Protein AF-A0A2A3VN64-F1 (afdb_monomer_lite)

Foldseek 3Di:
DDDDDDDDDDDDDDDDDDDDDDDDDDDDDDDDVVVVVVVPPPPPPDDDDPPDDDDDDDPPPDPPPPPPPPPPPPPPPLVPFPDDPLLSVLLVLCVVLVHLVSVNLVPDDPVNNCSNQFDPCCLVCPLVVCVVLVLNLQSVLLVVVLVVVCVVCVVVVNNVCNVVSSNVSSSVSGRCVSSQSSCCRVVVDNDND

pLDDT: mean 76.3, std 20.64, range [36.69, 96.38]

Structure (mmCIF, N/CA/C/O backbone):
data_AF-A0A2A3VN64-F1
#
_entry.id   AF-A0A2A3VN64-F1
#
loop_
_atom_site.group_PDB
_atom_site.id
_atom_site.type_symbol
_atom_site.label_atom_id
_atom_site.label_alt_id
_atom_site.label_comp_id
_atom_site.label_asym_id
_atom_site.label_entity_id
_atom_site.label_seq_id
_atom_site.pdbx_PDB_ins_code
_atom_site.Cartn_x
_atom_site.Cartn_y
_atom_site.Cartn_z
_atom_site.occupancy
_atom_site.B_iso_or_equiv
_atom_site.auth_seq_id
_atom_site.auth_comp_id
_atom_site.auth_asym_id
_atom_site.auth_atom_id
_atom_site.pdbx_PDB_model_num
ATOM 1 N N . MET A 1 1 ? -61.743 9.937 -8.595 1.00 45.19 1 MET A N 1
ATOM 2 C CA . MET A 1 1 ? -60.290 9.670 -8.521 1.00 45.19 1 MET A CA 1
ATOM 3 C C . MET A 1 1 ? -60.060 8.351 -7.792 1.00 45.19 1 MET A C 1
ATOM 5 O O . MET A 1 1 ? -60.116 8.334 -6.571 1.00 45.19 1 MET A O 1
ATOM 9 N N . ARG A 1 2 ? -59.904 7.246 -8.539 1.00 37.88 2 ARG A N 1
ATOM 10 C CA . ARG A 1 2 ? -59.484 5.906 -8.081 1.00 37.88 2 ARG A CA 1
ATOM 11 C C . ARG A 1 2 ? -59.111 5.037 -9.302 1.00 37.88 2 ARG A C 1
ATOM 13 O O . ARG A 1 2 ? -59.881 5.018 -10.251 1.00 37.88 2 ARG A O 1
ATOM 20 N N . ALA A 1 3 ? -57.994 4.313 -9.160 1.00 39.69 3 ALA A N 1
ATOM 21 C CA . ALA A 1 3 ? -57.635 2.982 -9.690 1.00 39.69 3 ALA A CA 1
ATOM 22 C C . ALA A 1 3 ? -57.423 2.699 -11.203 1.00 39.69 3 ALA A C 1
ATOM 24 O O . ALA A 1 3 ? -58.228 3.077 -12.042 1.00 39.69 3 ALA A O 1
ATOM 25 N N . GLY A 1 4 ? -56.390 1.871 -11.466 1.00 36.69 4 GLY A N 1
ATOM 26 C CA . GLY A 1 4 ? -56.247 0.940 -12.609 1.00 36.69 4 GLY A CA 1
ATOM 27 C C . GLY A 1 4 ? -55.264 1.399 -13.697 1.00 36.69 4 GLY A C 1
ATOM 28 O O . GLY A 1 4 ? -55.616 2.266 -14.478 1.00 36.69 4 GLY A O 1
ATOM 29 N N . ALA A 1 5 ? -53.976 1.026 -13.694 1.00 43.44 5 ALA A N 1
ATOM 30 C CA . ALA A 1 5 ? -53.374 -0.277 -14.050 1.00 43.44 5 ALA A CA 1
ATOM 31 C C . ALA A 1 5 ? -53.463 -0.627 -15.552 1.00 43.44 5 ALA A C 1
ATOM 33 O O . ALA A 1 5 ? -54.565 -0.654 -16.083 1.00 43.44 5 ALA A O 1
ATOM 34 N N . ILE A 1 6 ? -52.301 -0.910 -16.174 1.00 49.75 6 ILE A N 1
ATOM 35 C CA . ILE A 1 6 ? -51.975 -1.938 -17.203 1.00 49.75 6 ILE A CA 1
ATOM 36 C C . ILE A 1 6 ? -50.591 -1.552 -17.801 1.00 49.75 6 ILE A C 1
ATOM 38 O O . ILE A 1 6 ? -50.446 -0.469 -18.353 1.00 49.75 6 ILE A O 1
ATOM 42 N N . GLU A 1 7 ? -49.488 -2.232 -17.434 1.00 44.31 7 GLU A N 1
ATOM 43 C CA . GLU A 1 7 ? -48.908 -3.432 -18.102 1.00 44.31 7 GLU A CA 1
ATOM 44 C C . GLU A 1 7 ? -48.243 -3.066 -19.458 1.00 44.31 7 GLU A C 1
ATOM 46 O O . GLU A 1 7 ? -48.863 -2.393 -20.262 1.00 44.31 7 GLU A O 1
ATOM 51 N N . ARG A 1 8 ? -47.001 -3.391 -19.855 1.00 45.25 8 ARG A N 1
ATOM 52 C CA . ARG A 1 8 ? -46.063 -4.521 -19.684 1.00 45.25 8 ARG A CA 1
ATOM 53 C C . ARG A 1 8 ? -44.700 -4.081 -20.250 1.00 45.25 8 ARG A C 1
ATOM 55 O O . ARG A 1 8 ? -44.729 -3.549 -21.347 1.00 45.25 8 ARG A O 1
ATOM 62 N N . ILE A 1 9 ? -43.561 -4.418 -19.625 1.00 49.38 9 ILE A N 1
ATOM 63 C CA . ILE A 1 9 ? -42.379 -5.024 -20.294 1.00 49.38 9 ILE A CA 1
ATOM 64 C C . ILE A 1 9 ? -41.632 -5.854 -19.233 1.00 49.38 9 ILE A C 1
ATOM 66 O O . ILE A 1 9 ? -40.983 -5.317 -18.340 1.00 49.38 9 ILE A O 1
ATOM 70 N N . VAL A 1 10 ? -41.757 -7.178 -19.337 1.00 47.19 10 VAL A N 1
ATOM 71 C CA . VAL A 1 10 ? -41.017 -8.207 -18.590 1.00 47.19 10 VAL A CA 1
ATOM 72 C C . VAL A 1 10 ? -40.343 -9.120 -19.615 1.00 47.19 10 VAL A C 1
ATOM 74 O O . VAL A 1 10 ? -40.985 -9.516 -20.584 1.00 47.19 10 VAL A O 1
ATOM 77 N N . GLY A 1 11 ? -39.089 -9.499 -19.350 1.00 39.22 11 GLY A N 1
ATOM 78 C CA . GLY A 1 11 ? -38.394 -10.651 -19.946 1.00 39.22 11 GLY A CA 1
ATOM 79 C C . GLY A 1 11 ? -36.895 -10.373 -20.123 1.00 39.22 11 GLY A C 1
ATOM 80 O O . GLY A 1 11 ? -36.543 -9.450 -20.838 1.00 39.22 11 GLY A O 1
ATOM 81 N N . ALA A 1 12 ? -35.939 -11.088 -19.526 1.00 43.25 12 ALA A N 1
ATOM 82 C CA . ALA A 1 12 ? -35.963 -12.284 -18.687 1.00 43.25 12 ALA A CA 1
ATOM 83 C C . ALA A 1 12 ? -34.617 -12.401 -17.915 1.00 43.25 12 ALA A C 1
ATOM 85 O O . ALA A 1 12 ? -33.604 -11.896 -18.403 1.00 43.25 12 ALA A O 1
ATOM 86 N N . PRO A 1 13 ? -34.560 -13.072 -16.747 1.00 49.78 13 PRO A N 1
ATOM 87 C CA . PRO A 1 13 ? -33.313 -13.348 -16.031 1.00 49.78 13 PRO A CA 1
ATOM 88 C C . PRO A 1 13 ? -32.649 -14.660 -16.494 1.00 49.78 13 PRO A C 1
ATOM 90 O O . PRO A 1 13 ? -33.294 -15.704 -16.591 1.00 49.78 13 PRO A O 1
ATOM 93 N N . VAL A 1 14 ? -31.336 -14.610 -16.741 1.00 58.31 14 VAL A N 1
ATOM 94 C CA . VAL A 1 14 ? -30.483 -15.780 -17.014 1.00 58.31 14 VAL A CA 1
ATOM 95 C C . VAL A 1 14 ? -30.315 -16.594 -15.727 1.00 58.31 14 VAL A C 1
ATOM 97 O O . VAL A 1 14 ? -29.642 -16.172 -14.788 1.00 58.31 14 VAL A O 1
ATOM 100 N N . LEU A 1 15 ? -30.946 -17.768 -15.689 1.00 50.38 15 LEU A N 1
ATOM 101 C CA . LEU A 1 15 ? -30.796 -18.772 -14.638 1.00 50.38 15 LEU A CA 1
ATOM 102 C C . LEU A 1 15 ? -29.628 -19.705 -14.984 1.00 50.38 15 LEU A C 1
ATOM 104 O O . LEU A 1 15 ? -29.685 -20.435 -15.973 1.00 50.38 15 LEU A O 1
ATOM 108 N N . TRP A 1 16 ? -28.582 -19.711 -14.157 1.00 43.88 16 TRP A N 1
ATOM 109 C CA . TRP A 1 16 ? -27.574 -20.770 -14.166 1.00 43.88 16 TRP A CA 1
ATOM 110 C C . TRP A 1 16 ? -28.150 -22.001 -13.449 1.00 43.88 16 TRP A C 1
ATOM 112 O O . TRP A 1 16 ? -28.737 -21.894 -12.374 1.00 43.88 16 TRP A O 1
ATOM 122 N N . ARG A 1 17 ? -28.020 -23.177 -14.065 1.00 44.72 17 ARG A N 1
ATOM 123 C CA . ARG A 1 17 ? -28.487 -24.464 -13.535 1.00 44.72 17 ARG A CA 1
ATOM 124 C C . ARG A 1 17 ? -27.268 -25.283 -13.107 1.00 44.72 17 ARG A C 1
ATOM 126 O O . ARG A 1 17 ? -26.389 -25.528 -13.926 1.00 44.72 17 ARG A O 1
ATOM 133 N N . SER A 1 18 ? -27.223 -25.700 -11.842 1.00 49.56 18 SER A N 1
ATOM 134 C CA . SER A 1 18 ? -26.330 -26.747 -11.330 1.00 49.56 18 SER A CA 1
ATOM 135 C C . SER A 1 18 ? -27.063 -28.094 -11.271 1.00 49.56 18 SER A C 1
ATOM 137 O O . SER A 1 18 ? -28.265 -28.118 -11.013 1.00 49.56 18 SER A O 1
ATOM 139 N N . THR A 1 19 ? -26.338 -29.183 -11.572 1.00 50.75 19 THR A N 1
ATOM 140 C CA . THR A 1 19 ? -26.571 -30.643 -11.340 1.00 50.75 19 THR A CA 1
ATOM 141 C C . THR A 1 19 ? -25.798 -31.388 -12.446 1.00 50.75 19 THR A C 1
ATOM 143 O O . THR A 1 19 ? -25.993 -31.053 -13.606 1.00 50.75 19 THR A O 1
ATOM 146 N N . GLY A 1 20 ? -24.892 -32.360 -12.289 1.00 39.66 20 GLY A N 1
ATOM 147 C CA . GLY A 1 20 ? -24.180 -33.124 -11.239 1.00 39.66 20 GLY A CA 1
ATOM 148 C C . GLY A 1 20 ? -23.235 -34.109 -12.003 1.00 39.66 20 GLY A C 1
ATOM 149 O O . GLY A 1 20 ? -23.052 -33.896 -13.203 1.00 39.66 20 GLY A O 1
ATOM 150 N N . PRO A 1 21 ? -22.730 -35.238 -11.457 1.00 47.78 21 PRO A N 1
ATOM 151 C CA . PRO A 1 21 ? -22.189 -35.537 -10.131 1.00 47.78 21 PRO A CA 1
ATOM 152 C C . PRO A 1 21 ? -20.678 -35.919 -10.176 1.00 47.78 21 PRO A C 1
ATOM 154 O O . PRO A 1 21 ? -20.038 -35.940 -11.226 1.00 47.78 21 PRO A O 1
ATOM 157 N N . ALA A 1 22 ? -20.121 -36.193 -8.994 1.00 45.34 22 ALA A N 1
ATOM 158 C CA . ALA A 1 22 ? -18.746 -36.610 -8.728 1.00 45.34 22 ALA A CA 1
ATOM 159 C C . ALA A 1 22 ? -18.386 -38.021 -9.246 1.00 45.34 22 ALA A C 1
ATOM 161 O O . ALA A 1 22 ? -19.264 -38.862 -9.403 1.00 45.34 22 ALA A O 1
ATOM 162 N N . ASP A 1 23 ? -17.073 -38.230 -9.429 1.00 39.75 23 ASP A N 1
ATOM 163 C CA . ASP A 1 23 ? -16.285 -39.466 -9.230 1.00 39.75 23 ASP A CA 1
ATOM 164 C C . ASP A 1 23 ? -15.410 -39.871 -10.427 1.00 39.75 23 ASP A C 1
ATOM 166 O O . ASP A 1 23 ? -15.854 -40.467 -11.403 1.00 39.75 23 ASP A O 1
ATOM 170 N N . SER A 1 24 ? -14.102 -39.613 -10.319 1.00 49.97 24 SER A N 1
ATOM 171 C CA . SER A 1 24 ? -13.086 -40.681 -10.261 1.00 49.97 24 SER A CA 1
ATOM 172 C C . SER A 1 24 ? -11.667 -40.111 -10.361 1.00 49.97 24 SER A C 1
ATOM 174 O O . SER A 1 24 ? -11.201 -39.603 -11.378 1.00 49.97 24 SER A O 1
ATOM 176 N N . LEU A 1 25 ? -10.949 -40.244 -9.252 1.00 52.91 25 LEU A N 1
ATOM 177 C CA . LEU A 1 25 ? -9.504 -40.106 -9.152 1.00 52.91 25 LEU A CA 1
ATOM 178 C C . LEU A 1 25 ? -8.804 -41.236 -9.933 1.00 52.91 25 LEU A C 1
ATOM 180 O O . LEU A 1 25 ? -9.039 -42.408 -9.636 1.00 52.91 25 LEU A O 1
ATOM 184 N N . ARG A 1 26 ? -7.874 -40.905 -10.844 1.00 43.94 26 ARG A N 1
ATOM 185 C CA . ARG A 1 26 ? -6.674 -41.726 -11.122 1.00 43.94 26 ARG A CA 1
ATOM 186 C C . ARG A 1 26 ? -5.597 -40.957 -11.914 1.00 43.94 26 ARG A C 1
ATOM 188 O O . ARG A 1 26 ? -5.668 -40.815 -13.123 1.00 43.94 26 ARG A O 1
ATOM 195 N N . SER A 1 27 ? -4.642 -40.444 -11.138 1.00 47.28 27 SER A N 1
ATOM 196 C CA . SER A 1 27 ? -3.179 -40.307 -11.308 1.00 47.28 27 SER A CA 1
ATOM 197 C C . SER A 1 27 ? -2.462 -40.032 -12.662 1.00 47.28 27 SER A C 1
ATOM 199 O O . SER A 1 27 ? -2.907 -40.440 -13.728 1.00 47.28 27 SER A O 1
ATOM 201 N N . PRO A 1 28 ? -1.254 -39.414 -12.596 1.00 53.44 28 PRO A N 1
ATOM 202 C CA . PRO A 1 28 ? -0.540 -38.745 -13.690 1.00 53.44 28 PRO A CA 1
ATOM 203 C C . PRO A 1 28 ? 0.695 -39.520 -14.223 1.00 53.44 28 PRO A C 1
ATOM 205 O O . PRO A 1 28 ? 1.195 -40.423 -13.566 1.00 53.44 28 PRO A O 1
ATOM 208 N N . ARG A 1 29 ? 1.252 -39.076 -15.369 1.00 54.25 29 ARG A N 1
ATOM 209 C CA . ARG A 1 29 ? 2.535 -39.507 -15.997 1.00 54.25 29 ARG A CA 1
ATOM 210 C C . ARG A 1 29 ? 2.650 -41.000 -16.387 1.00 54.25 29 ARG A C 1
ATOM 212 O O . ARG A 1 29 ? 3.175 -41.773 -15.601 1.00 54.25 29 ARG A O 1
ATOM 219 N N . ALA A 1 30 ? 2.327 -41.398 -17.629 1.00 51.28 30 ALA A N 1
ATOM 220 C CA . ALA A 1 30 ? 2.874 -42.665 -18.184 1.00 51.28 30 ALA A CA 1
ATOM 221 C C . ALA A 1 30 ? 2.742 -42.917 -19.706 1.00 51.28 30 ALA A C 1
ATOM 223 O O . ALA A 1 30 ? 3.398 -43.825 -20.217 1.00 51.28 30 ALA A O 1
ATOM 224 N N . ALA A 1 31 ? 1.938 -42.171 -20.462 1.00 50.06 31 ALA A N 1
ATOM 225 C CA . ALA A 1 31 ? 1.732 -42.422 -21.895 1.00 50.06 31 ALA A CA 1
ATOM 226 C C . ALA A 1 31 ? 1.471 -41.063 -22.558 1.00 50.06 31 ALA A C 1
ATOM 228 O O . ALA A 1 31 ? 0.560 -40.363 -22.147 1.00 50.06 31 ALA A O 1
ATOM 229 N N . TRP A 1 32 ? 2.291 -40.502 -23.444 1.00 46.81 32 TRP A N 1
ATOM 230 C CA . TRP A 1 32 ? 2.596 -41.017 -24.777 1.00 46.81 32 TRP A CA 1
ATOM 231 C C . TRP A 1 32 ? 3.848 -40.344 -25.379 1.00 46.81 32 TRP A C 1
ATOM 233 O O . TRP A 1 32 ? 3.966 -40.176 -26.589 1.00 46.81 32 TRP A O 1
ATOM 243 N N . GLY A 1 33 ? 4.843 -40.014 -24.545 1.00 49.47 33 GLY A N 1
ATOM 244 C CA . GLY A 1 33 ? 6.194 -39.663 -25.019 1.00 49.47 33 GLY A CA 1
ATOM 245 C C . GLY A 1 33 ? 6.856 -40.761 -25.875 1.00 49.47 33 GLY A C 1
ATOM 246 O O . GLY A 1 33 ? 7.807 -40.482 -26.595 1.00 49.47 33 GLY A O 1
ATOM 247 N N . ARG A 1 34 ? 6.302 -41.983 -25.860 1.00 59.25 34 ARG A N 1
ATOM 248 C CA . ARG A 1 34 ? 6.681 -43.111 -26.722 1.00 59.25 34 ARG A CA 1
ATOM 249 C C . ARG A 1 34 ? 6.272 -42.976 -28.196 1.00 59.25 34 ARG A C 1
ATOM 251 O O . ARG A 1 34 ? 6.819 -43.699 -29.002 1.00 59.25 34 ARG A O 1
ATOM 258 N N . LEU A 1 35 ? 5.401 -42.038 -28.587 1.00 53.00 35 LEU A N 1
ATOM 259 C CA . LEU A 1 35 ? 5.006 -41.870 -30.002 1.00 53.00 35 LEU A CA 1
ATOM 260 C C . LEU A 1 35 ? 5.880 -40.887 -30.801 1.00 53.00 35 LEU A C 1
ATOM 262 O O . LEU A 1 35 ? 5.629 -40.661 -31.980 1.00 53.00 35 LEU A O 1
ATOM 266 N N . ARG A 1 36 ? 6.912 -40.288 -30.188 1.00 50.25 36 ARG A N 1
ATOM 267 C CA . ARG A 1 36 ? 7.840 -39.379 -30.891 1.00 50.25 36 ARG A CA 1
ATOM 268 C C . ARG A 1 36 ? 9.220 -39.998 -31.164 1.00 50.25 36 ARG A C 1
ATOM 270 O O . ARG A 1 36 ? 9.988 -39.412 -31.916 1.00 50.25 36 ARG A O 1
ATOM 277 N N . GLN A 1 37 ? 9.532 -41.163 -30.589 1.00 52.38 37 GLN A N 1
ATOM 278 C CA . GLN A 1 37 ? 10.822 -41.850 -30.785 1.00 52.38 37 GLN A CA 1
ATOM 279 C C . GLN A 1 37 ? 10.826 -42.824 -31.978 1.00 52.38 37 GLN A C 1
ATOM 281 O O . GLN A 1 37 ? 11.887 -43.102 -32.532 1.00 52.38 37 GLN A O 1
ATOM 286 N N . ASP A 1 38 ? 9.656 -43.248 -32.456 1.00 50.06 38 ASP A N 1
ATOM 287 C CA . ASP A 1 38 ? 9.550 -44.275 -33.504 1.00 50.06 38 ASP A CA 1
ATOM 288 C C . A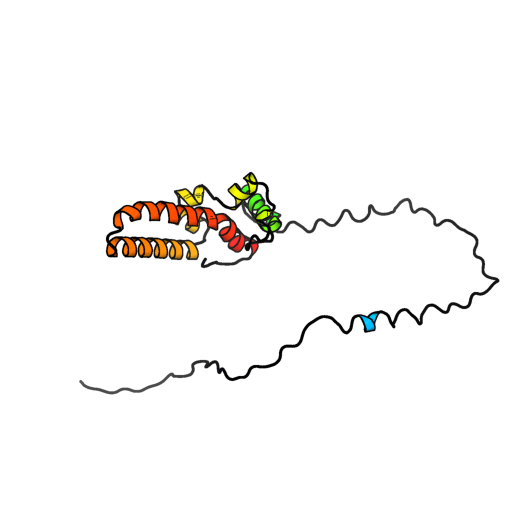SP A 1 38 ? 9.668 -43.715 -34.939 1.00 50.06 38 ASP A C 1
ATOM 290 O O . ASP A 1 38 ? 9.834 -44.466 -35.896 1.00 50.06 38 ASP A O 1
ATOM 294 N N . ALA A 1 39 ? 9.652 -42.388 -35.112 1.00 47.62 39 ALA A N 1
ATOM 295 C CA . ALA A 1 39 ? 9.789 -41.740 -36.424 1.00 47.62 39 ALA A CA 1
ATOM 296 C C . ALA A 1 39 ? 11.254 -41.497 -36.851 1.00 47.62 39 ALA A C 1
ATOM 298 O O . ALA A 1 39 ? 11.515 -41.129 -37.997 1.00 47.62 39 ALA A O 1
ATOM 299 N N . SER A 1 40 ? 12.217 -41.701 -35.949 1.00 49.41 40 SER A N 1
ATOM 300 C CA . SER A 1 40 ? 13.654 -41.503 -36.203 1.00 49.41 40 SER A CA 1
ATOM 301 C C . SER A 1 40 ? 14.380 -42.748 -36.733 1.00 49.41 40 SER A C 1
ATOM 303 O O . SER A 1 40 ? 15.521 -42.638 -37.172 1.00 49.41 40 SER A O 1
ATOM 305 N N . THR A 1 41 ? 13.732 -43.916 -36.748 1.00 53.97 41 THR A N 1
ATOM 306 C CA . THR A 1 41 ? 14.404 -45.209 -36.989 1.00 53.97 41 THR A CA 1
ATOM 307 C C . THR A 1 41 ? 14.363 -45.685 -38.452 1.00 53.97 41 THR A C 1
ATOM 309 O O . THR A 1 41 ? 14.997 -46.677 -38.786 1.00 53.97 41 THR A O 1
ATOM 312 N N . LEU A 1 42 ? 13.696 -44.972 -39.372 1.00 50.03 42 LEU A N 1
ATOM 313 C CA . LEU A 1 42 ? 13.540 -45.410 -40.778 1.00 50.03 42 LEU A CA 1
ATOM 314 C C . LEU A 1 42 ? 14.131 -44.459 -41.838 1.00 50.03 42 LEU A C 1
ATOM 316 O O . LEU A 1 42 ? 13.794 -44.555 -43.013 1.00 50.03 42 LEU A O 1
ATOM 320 N N . LYS A 1 43 ? 15.048 -43.558 -41.459 1.00 47.72 43 LYS A N 1
ATOM 321 C CA . LYS A 1 43 ? 15.779 -42.683 -42.407 1.00 47.72 43 LYS A CA 1
ATOM 322 C C . LYS A 1 43 ? 17.306 -42.857 -42.396 1.00 47.72 43 LYS A C 1
ATOM 324 O O . LYS A 1 43 ? 18.012 -42.037 -42.968 1.00 47.72 43 LYS A O 1
ATOM 329 N N . GLY A 1 44 ? 17.808 -43.918 -41.760 1.00 50.28 44 GLY A N 1
ATOM 330 C CA . GLY A 1 44 ? 19.243 -44.166 -41.551 1.00 50.28 44 GLY A CA 1
ATOM 331 C C . GLY A 1 44 ? 19.857 -45.323 -42.348 1.00 50.28 44 GLY A C 1
ATOM 332 O O . GLY A 1 44 ? 20.970 -45.723 -42.035 1.00 50.28 44 GLY A O 1
ATOM 333 N N . LEU A 1 45 ? 19.171 -45.882 -43.349 1.00 49.25 45 LEU A N 1
ATOM 334 C CA . LEU A 1 45 ? 19.751 -46.895 -44.241 1.00 49.25 45 LEU A CA 1
ATOM 335 C C . LEU A 1 45 ? 20.301 -46.219 -45.504 1.00 49.25 45 LEU A C 1
ATOM 337 O O . LEU A 1 45 ? 19.711 -46.307 -46.578 1.00 49.25 45 LEU A O 1
ATOM 341 N N . SER A 1 46 ? 21.422 -45.505 -45.367 1.00 47.56 46 SER A N 1
ATOM 342 C CA . SER A 1 46 ? 22.258 -45.163 -46.519 1.00 47.56 46 SER A CA 1
ATOM 343 C C . SER A 1 46 ? 23.161 -46.355 -46.819 1.00 47.56 46 SER A C 1
ATOM 345 O O . SER A 1 46 ? 24.026 -46.703 -46.014 1.00 47.56 46 SER A O 1
ATOM 347 N N . VAL A 1 47 ? 22.941 -46.983 -47.970 1.00 54.72 47 VAL A N 1
ATOM 348 C CA . VAL A 1 47 ? 23.874 -47.930 -48.584 1.00 54.72 47 VAL A CA 1
ATOM 349 C C . VAL A 1 47 ? 25.248 -47.256 -48.669 1.00 54.72 47 VAL A C 1
ATOM 351 O O . VAL A 1 47 ? 25.377 -46.170 -49.228 1.00 54.72 47 VAL A O 1
ATOM 354 N N . SER A 1 48 ? 26.260 -47.851 -48.043 1.00 52.97 48 SER A N 1
ATOM 355 C CA . SER A 1 48 ? 27.640 -47.377 -48.111 1.00 52.97 48 SER A CA 1
ATOM 356 C C . SER A 1 48 ? 28.269 -47.836 -49.429 1.00 52.97 48 SER A C 1
ATOM 358 O O . SER A 1 48 ? 28.647 -49.000 -49.549 1.00 52.97 48 SER A O 1
ATOM 360 N N . ASP A 1 49 ? 28.373 -46.936 -50.406 1.00 52.56 49 ASP A N 1
ATOM 361 C CA . ASP A 1 49 ? 29.119 -47.160 -51.650 1.00 52.56 49 ASP A CA 1
ATOM 362 C C . ASP A 1 49 ? 30.636 -47.061 -51.379 1.00 52.56 49 ASP A C 1
ATOM 364 O O . ASP A 1 49 ? 31.126 -45.979 -51.044 1.00 52.56 49 ASP A O 1
ATOM 368 N N . PRO A 1 50 ? 31.427 -48.142 -51.532 1.00 53.47 50 PRO A N 1
ATOM 369 C CA . PRO A 1 50 ? 32.843 -48.159 -51.145 1.00 53.47 50 PRO A CA 1
ATOM 370 C C . PRO A 1 50 ? 33.790 -47.411 -52.105 1.00 53.47 50 PRO A C 1
ATOM 372 O O . PRO A 1 50 ? 35.002 -47.472 -51.923 1.00 53.47 50 PRO A O 1
ATOM 375 N N . TYR A 1 51 ? 33.273 -46.696 -53.110 1.00 44.72 51 TYR A N 1
ATOM 376 C CA . TYR A 1 51 ? 34.086 -46.001 -54.121 1.00 44.72 51 TYR A CA 1
ATOM 377 C C . TYR A 1 51 ? 33.891 -44.481 -54.193 1.00 44.72 51 TYR A C 1
ATOM 379 O O . TYR A 1 51 ? 34.546 -43.831 -55.005 1.00 44.72 51 TYR A O 1
ATOM 387 N N . ASN A 1 52 ? 33.062 -43.882 -53.333 1.00 51.75 52 ASN A N 1
ATOM 388 C CA . ASN A 1 52 ? 32.934 -42.427 -53.269 1.00 51.75 52 ASN A CA 1
ATOM 389 C C . ASN A 1 52 ? 33.603 -41.891 -51.997 1.00 51.75 52 ASN A C 1
ATOM 391 O O . ASN A 1 52 ? 32.978 -41.780 -50.947 1.00 51.75 52 ASN A O 1
ATOM 395 N N . SER A 1 53 ? 34.895 -41.575 -52.095 1.00 51.44 53 SER A N 1
ATOM 396 C CA . SER A 1 53 ? 35.620 -40.787 -51.093 1.00 51.44 53 SER A CA 1
AT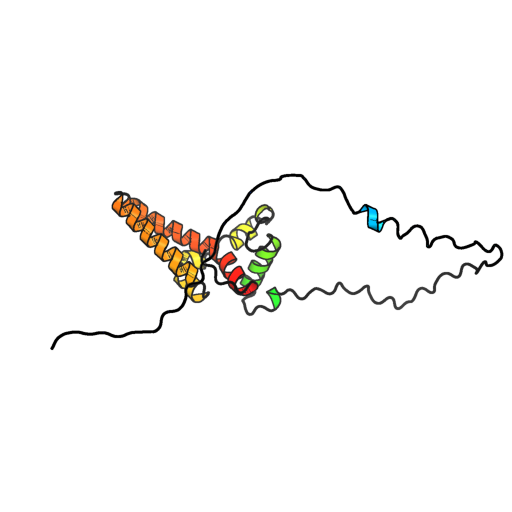OM 397 C C . SER A 1 53 ? 35.868 -39.381 -51.644 1.00 51.44 53 SER A C 1
ATOM 399 O O . SER A 1 53 ? 36.859 -39.175 -52.347 1.00 51.44 53 SER A O 1
ATOM 401 N N . PRO A 1 54 ? 35.017 -38.384 -51.341 1.00 48.06 54 PRO A N 1
ATOM 402 C CA . PRO A 1 54 ? 35.395 -36.991 -51.505 1.00 48.06 54 PRO A CA 1
ATOM 403 C C . PRO A 1 54 ? 36.407 -36.653 -50.407 1.00 48.06 54 PRO A C 1
ATOM 405 O O . PRO A 1 54 ? 36.104 -36.754 -49.218 1.00 48.06 54 PRO A O 1
ATOM 408 N N . GLY A 1 55 ? 37.628 -36.307 -50.817 1.00 47.88 55 GLY A N 1
ATOM 409 C CA . GLY A 1 55 ? 38.726 -35.957 -49.922 1.00 47.88 55 GLY A CA 1
ATOM 410 C C . GLY A 1 55 ? 38.354 -34.875 -48.906 1.00 47.88 55 GLY A C 1
ATOM 411 O O . GLY A 1 55 ? 37.478 -34.043 -49.135 1.00 47.88 55 GLY A O 1
ATOM 412 N N . THR A 1 56 ? 39.048 -34.899 -47.771 1.00 55.28 56 THR A N 1
ATOM 413 C CA . THR A 1 56 ? 38.909 -33.969 -46.649 1.00 55.28 56 THR A CA 1
ATOM 414 C C . THR A 1 56 ? 39.208 -32.528 -47.081 1.00 55.28 56 THR A C 1
ATOM 416 O O . THR A 1 56 ? 40.310 -32.021 -46.895 1.00 55.28 56 THR A O 1
ATOM 419 N N . ALA A 1 57 ? 38.225 -31.847 -47.663 1.00 56.00 57 ALA A N 1
ATOM 420 C CA . ALA A 1 57 ? 38.227 -30.400 -47.781 1.00 56.00 57 ALA A CA 1
ATOM 421 C C . ALA A 1 57 ? 37.687 -29.835 -46.463 1.00 56.00 57 ALA A C 1
ATOM 423 O O . ALA A 1 57 ? 36.504 -29.982 -46.151 1.00 56.00 57 ALA A O 1
ATOM 424 N N . ALA A 1 58 ? 38.559 -29.220 -45.662 1.00 58.69 58 ALA A N 1
ATOM 425 C CA . ALA A 1 58 ? 38.115 -28.395 -44.545 1.00 58.69 58 ALA A CA 1
ATOM 426 C C . ALA A 1 58 ? 37.139 -27.330 -45.087 1.00 58.69 58 ALA A C 1
ATOM 428 O O . ALA A 1 58 ? 37.435 -26.725 -46.123 1.00 58.69 58 ALA A O 1
ATOM 429 N N . PRO A 1 59 ? 35.977 -27.100 -44.448 1.00 62.56 59 PRO A N 1
ATOM 430 C CA . PRO A 1 59 ? 35.054 -26.077 -44.919 1.00 62.56 59 PRO A CA 1
ATOM 431 C C . PRO A 1 59 ? 35.768 -24.717 -44.913 1.00 62.56 59 PRO A C 1
ATOM 433 O O . PRO A 1 59 ? 36.522 -24.439 -43.974 1.00 62.56 59 PRO A O 1
ATOM 436 N N . PRO A 1 60 ? 35.551 -23.849 -45.919 1.00 61.59 60 PRO A N 1
ATOM 437 C CA . PRO A 1 60 ? 36.068 -22.493 -45.861 1.00 61.59 60 PRO A CA 1
ATOM 438 C C . PRO A 1 60 ? 35.475 -21.819 -44.621 1.00 61.59 60 PRO A C 1
ATOM 440 O O . PRO A 1 60 ? 34.259 -21.664 -44.502 1.00 61.59 60 PRO A O 1
ATOM 443 N N . VAL A 1 61 ? 36.336 -21.448 -43.673 1.00 60.28 61 VAL A N 1
ATOM 444 C CA . VAL A 1 61 ? 35.975 -20.566 -42.563 1.00 60.28 61 VAL A CA 1
ATOM 445 C C . VAL A 1 61 ? 35.503 -19.252 -43.170 1.00 60.28 61 VAL A C 1
ATOM 447 O O . VAL A 1 61 ? 36.308 -18.432 -43.600 1.00 60.28 61 VAL A O 1
ATOM 450 N N . SER A 1 62 ? 34.185 -19.080 -43.278 1.00 64.50 62 SER A N 1
ATOM 451 C CA . SER A 1 62 ? 33.597 -17.819 -43.716 1.00 64.50 62 SER A CA 1
ATOM 452 C C . SER A 1 62 ? 34.049 -16.724 -42.740 1.00 64.50 62 SER A C 1
ATOM 454 O O . SER A 1 62 ? 33.684 -16.791 -41.564 1.00 64.50 62 SER A O 1
ATOM 456 N N . PRO A 1 63 ? 34.809 -15.701 -43.179 1.00 64.88 63 PRO A N 1
ATOM 457 C CA . PRO A 1 63 ? 35.192 -14.576 -42.321 1.00 64.88 63 PRO A CA 1
ATOM 458 C C . PRO A 1 63 ? 33.993 -13.673 -41.985 1.00 64.88 63 PRO A C 1
ATOM 460 O O . PRO A 1 63 ? 34.125 -12.712 -41.234 1.00 64.88 63 PRO A O 1
ATOM 463 N N . TYR A 1 64 ? 32.815 -13.994 -42.529 1.00 61.84 64 TYR A N 1
ATOM 464 C CA . TYR A 1 64 ? 31.551 -13.318 -42.295 1.00 61.84 64 TYR A CA 1
ATOM 465 C C . TYR A 1 64 ? 30.554 -14.281 -41.638 1.00 61.84 64 TYR A C 1
ATOM 467 O O . TYR A 1 64 ? 29.457 -14.520 -42.140 1.00 61.84 64 TYR A O 1
ATOM 475 N N . ALA A 1 65 ? 30.939 -14.882 -40.511 1.00 59.28 65 ALA A N 1
ATOM 476 C CA . ALA A 1 65 ? 29.935 -15.317 -39.553 1.00 59.28 65 ALA A CA 1
ATOM 477 C C . ALA A 1 65 ? 29.323 -14.029 -38.973 1.00 59.28 65 ALA A C 1
ATOM 479 O O . ALA A 1 65 ? 30.047 -13.295 -38.292 1.00 59.28 65 ALA A O 1
ATOM 480 N N . PRO A 1 66 ? 28.049 -13.684 -39.257 1.00 63.81 66 PRO A N 1
ATOM 481 C CA . PRO A 1 66 ? 27.428 -12.559 -38.574 1.00 63.81 66 PRO A CA 1
ATOM 482 C C . PRO A 1 66 ? 27.573 -12.822 -37.072 1.00 63.81 66 PRO A C 1
ATOM 484 O O . PRO A 1 66 ? 27.376 -13.972 -36.663 1.00 63.81 66 PRO A O 1
ATOM 487 N N . PRO A 1 67 ? 27.963 -11.821 -36.258 1.00 62.47 67 PRO A N 1
ATOM 488 C CA . PRO A 1 67 ? 28.070 -12.009 -34.819 1.00 62.47 67 PRO A CA 1
ATOM 489 C C . PRO A 1 67 ? 26.753 -12.620 -34.375 1.00 62.47 67 PRO A C 1
ATOM 491 O O . PRO A 1 67 ? 25.706 -12.008 -34.604 1.00 62.47 67 PRO A O 1
ATOM 494 N N . ALA A 1 68 ? 26.823 -13.866 -33.887 1.00 56.34 68 ALA A N 1
ATOM 495 C CA . ALA A 1 68 ? 25.681 -14.678 -33.503 1.00 56.34 68 ALA A CA 1
ATOM 496 C C . ALA A 1 68 ? 24.680 -13.752 -32.837 1.00 56.34 68 ALA A C 1
ATOM 498 O O . ALA A 1 68 ? 25.023 -13.186 -31.800 1.00 56.34 68 ALA A O 1
ATOM 499 N N . ALA A 1 69 ? 23.568 -13.511 -33.548 1.00 52.81 69 ALA A N 1
ATOM 500 C CA . ALA A 1 69 ? 22.549 -12.516 -33.265 1.00 52.81 69 ALA A CA 1
ATOM 501 C C . ALA A 1 69 ? 22.678 -12.027 -31.829 1.00 52.81 69 ALA A C 1
ATOM 503 O O . ALA A 1 69 ? 22.313 -12.782 -30.928 1.00 52.81 69 ALA A O 1
ATOM 504 N N . ALA A 1 70 ? 23.285 -10.844 -31.628 1.00 51.53 70 ALA A N 1
ATOM 505 C CA . ALA A 1 70 ? 23.322 -10.194 -30.325 1.00 51.53 70 ALA A CA 1
ATOM 506 C C . ALA A 1 70 ? 21.909 -10.328 -29.778 1.00 51.53 70 ALA A C 1
ATOM 508 O O . ALA A 1 70 ? 20.991 -9.764 -30.380 1.00 51.53 70 ALA A O 1
ATOM 509 N N . LEU A 1 71 ? 21.760 -11.234 -28.801 1.00 53.69 71 LEU A N 1
ATOM 510 C CA . LEU A 1 71 ? 20.495 -11.844 -28.404 1.00 53.69 71 LEU A CA 1
ATOM 511 C C . LEU A 1 71 ? 19.462 -10.745 -28.424 1.00 53.69 71 LEU A C 1
ATOM 513 O O . LEU A 1 71 ? 19.625 -9.796 -27.660 1.00 53.69 71 LEU A O 1
ATOM 517 N N . GLN A 1 72 ? 18.520 -10.815 -29.371 1.00 47.19 72 GLN A N 1
ATOM 518 C CA . GLN A 1 72 ? 17.512 -9.783 -29.565 1.00 47.19 72 GLN A CA 1
ATOM 519 C C . GLN A 1 72 ? 16.928 -9.502 -28.188 1.00 47.19 72 GLN A C 1
ATOM 521 O O . GLN A 1 72 ? 16.196 -10.329 -27.647 1.00 47.19 72 GLN A O 1
ATOM 526 N N . ALA A 1 73 ? 17.358 -8.401 -27.570 1.00 59.16 73 ALA A N 1
ATOM 527 C CA . ALA A 1 73 ? 16.914 -8.044 -26.246 1.00 59.16 73 ALA A CA 1
ATOM 528 C C . ALA A 1 73 ? 15.448 -7.712 -26.450 1.00 59.16 73 ALA A C 1
ATOM 530 O O . ALA A 1 73 ? 15.129 -6.653 -26.993 1.00 59.16 73 ALA A O 1
ATOM 531 N N . THR A 1 74 ? 14.570 -8.665 -26.131 1.00 58.31 74 THR A N 1
ATOM 532 C CA . THR A 1 74 ? 13.130 -8.458 -26.167 1.00 58.31 74 THR A CA 1
ATOM 533 C C . THR A 1 74 ? 12.889 -7.122 -25.474 1.00 58.31 74 THR A C 1
ATOM 535 O O . THR A 1 74 ? 13.326 -6.974 -24.328 1.00 58.31 74 THR A O 1
ATOM 538 N N . PRO A 1 75 ? 12.317 -6.117 -26.160 1.00 71.31 75 PRO A N 1
ATOM 539 C CA . PRO A 1 75 ? 12.206 -4.783 -25.598 1.00 71.31 75 PRO A CA 1
ATOM 540 C C . PRO A 1 75 ? 11.527 -4.872 -24.234 1.00 71.31 75 PRO A C 1
ATOM 542 O O . PRO A 1 75 ? 10.400 -5.358 -24.163 1.00 71.31 75 PRO A O 1
ATOM 545 N N . ASP A 1 76 ? 12.219 -4.442 -23.172 1.00 81.75 76 ASP A N 1
ATOM 546 C CA . ASP A 1 76 ? 11.692 -4.439 -21.803 1.00 81.75 76 ASP A CA 1
ATOM 547 C C . ASP A 1 76 ? 10.327 -3.727 -21.824 1.00 81.75 76 ASP A C 1
ATOM 549 O O . ASP A 1 76 ? 10.300 -2.511 -22.060 1.00 81.75 76 ASP A O 1
ATOM 553 N N . PRO A 1 77 ? 9.189 -4.422 -21.626 1.00 86.19 77 PRO A N 1
ATOM 554 C CA . PRO A 1 77 ? 7.872 -3.799 -21.743 1.00 86.19 77 PRO A CA 1
ATOM 555 C C . PRO A 1 77 ? 7.708 -2.650 -20.740 1.00 86.19 77 PRO A C 1
ATOM 557 O O . PRO A 1 77 ? 7.038 -1.659 -21.034 1.00 86.19 77 PRO A O 1
ATOM 560 N N . ILE A 1 78 ? 8.409 -2.716 -19.601 1.00 90.69 78 ILE A N 1
ATOM 561 C CA . ILE A 1 78 ? 8.408 -1.685 -18.562 1.00 90.69 78 ILE A CA 1
ATOM 562 C C . ILE A 1 78 ? 9.104 -0.403 -19.040 1.00 90.69 78 ILE A C 1
ATOM 564 O O . ILE A 1 78 ? 8.744 0.697 -18.611 1.00 90.69 78 ILE A O 1
ATOM 568 N N . SER A 1 79 ? 10.078 -0.502 -19.951 1.00 90.38 79 SER A N 1
ATOM 569 C CA . SER A 1 79 ? 10.826 0.660 -20.453 1.00 90.38 79 SER A CA 1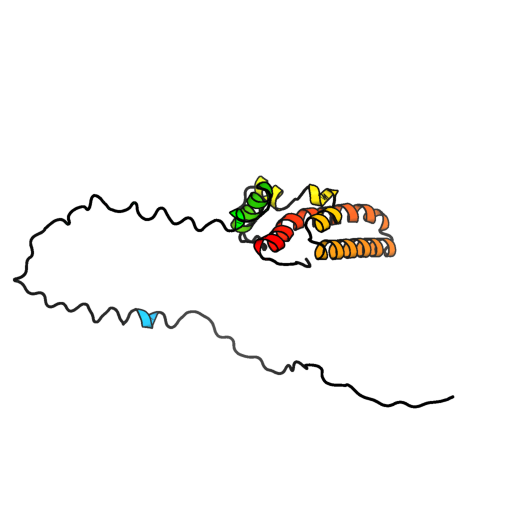
ATOM 570 C C . SER A 1 79 ? 9.942 1.660 -21.206 1.00 90.38 79 SER A C 1
ATOM 572 O O . SER A 1 79 ? 10.175 2.868 -21.105 1.00 90.38 79 SER A O 1
ATOM 574 N N . ARG A 1 80 ? 8.894 1.161 -21.880 1.00 91.44 80 ARG A N 1
ATOM 575 C CA . ARG A 1 80 ? 7.933 1.932 -22.687 1.00 91.44 80 ARG A CA 1
ATOM 576 C C . ARG A 1 80 ? 6.852 2.623 -21.855 1.00 91.44 80 ARG A C 1
ATOM 578 O O . ARG A 1 80 ? 6.117 3.455 -22.379 1.00 91.44 80 ARG A O 1
ATOM 585 N N . LEU A 1 81 ? 6.733 2.285 -20.570 1.00 92.06 81 LEU A N 1
ATOM 586 C CA . LEU A 1 81 ? 5.720 2.865 -19.694 1.00 92.06 81 LEU A CA 1
ATOM 587 C C . LEU A 1 81 ? 6.032 4.338 -19.411 1.00 92.06 81 LEU A C 1
ATOM 589 O O . LEU A 1 81 ? 7.148 4.687 -19.016 1.00 92.06 81 LEU A O 1
ATOM 593 N N . ALA A 1 82 ? 5.013 5.191 -19.521 1.00 92.56 82 ALA A N 1
ATOM 594 C CA . ALA A 1 82 ? 5.072 6.612 -19.177 1.00 92.56 82 ALA A CA 1
ATOM 595 C C . ALA A 1 82 ? 5.029 6.834 -17.649 1.00 92.56 82 ALA A C 1
ATOM 597 O O . ALA A 1 82 ? 4.141 7.488 -17.105 1.00 92.56 82 ALA A O 1
ATOM 598 N N . VAL A 1 83 ? 5.978 6.238 -16.928 1.00 93.06 83 VAL A N 1
ATOM 599 C CA . VAL A 1 83 ? 6.165 6.402 -15.481 1.00 93.06 83 VAL A CA 1
ATOM 600 C C . VAL A 1 83 ? 7.615 6.764 -15.180 1.00 93.06 83 VAL A C 1
ATOM 602 O O . VAL A 1 83 ? 8.508 6.523 -15.988 1.00 93.06 83 VAL A O 1
ATOM 605 N N . SER A 1 84 ? 7.869 7.328 -13.999 1.00 93.94 84 SER A N 1
ATOM 606 C CA . SER A 1 84 ? 9.234 7.685 -13.607 1.00 93.94 84 SER A CA 1
ATOM 607 C C . SER A 1 84 ? 10.154 6.463 -13.504 1.00 93.94 84 SER A C 1
ATOM 609 O O . SER A 1 84 ? 9.712 5.351 -13.205 1.00 93.94 84 SER A O 1
ATOM 611 N N . GLU A 1 85 ? 11.459 6.677 -13.665 1.00 93.44 85 GLU A N 1
ATOM 612 C CA . GLU A 1 85 ? 12.466 5.609 -13.577 1.00 93.44 85 GLU A CA 1
ATOM 613 C C . GLU A 1 85 ? 12.449 4.874 -12.229 1.00 93.44 85 GLU A C 1
ATOM 615 O O . GLU A 1 85 ? 12.639 3.658 -12.160 1.00 93.44 85 GLU A O 1
ATOM 620 N N . THR A 1 86 ? 12.115 5.576 -11.143 1.00 91.44 86 THR A N 1
ATOM 621 C CA . THR A 1 86 ? 11.918 4.957 -9.825 1.00 91.44 86 THR A CA 1
ATOM 622 C C . THR A 1 86 ? 10.792 3.919 -9.849 1.00 91.44 86 THR A C 1
ATOM 624 O O . THR A 1 86 ? 10.910 2.872 -9.213 1.00 91.44 86 THR A O 1
ATOM 627 N N . TRP A 1 87 ? 9.703 4.182 -10.578 1.00 94.44 87 TRP A N 1
ATOM 628 C CA . TRP A 1 87 ? 8.609 3.225 -10.749 1.00 94.44 87 TRP A CA 1
ATOM 629 C C . TRP A 1 87 ? 8.995 2.065 -11.653 1.00 94.44 87 TRP A C 1
ATOM 631 O O . TRP A 1 87 ? 8.757 0.922 -11.270 1.00 94.44 87 TRP A O 1
ATOM 641 N N . LYS A 1 88 ? 9.678 2.332 -12.771 1.00 94.81 88 LYS A N 1
ATOM 642 C CA . LYS A 1 88 ? 10.203 1.274 -13.644 1.00 94.81 88 LYS A CA 1
ATOM 643 C C . LYS A 1 88 ? 11.114 0.314 -12.877 1.00 94.81 88 LYS A C 1
ATOM 645 O O . LYS A 1 88 ? 10.953 -0.898 -12.976 1.00 94.81 88 LYS A O 1
ATOM 650 N N . ARG A 1 89 ? 12.005 0.831 -12.019 1.00 93.44 89 ARG A N 1
ATOM 651 C CA . ARG A 1 89 ? 12.851 0.001 -11.143 1.00 93.44 89 ARG A CA 1
ATOM 652 C C . ARG A 1 89 ? 12.026 -0.897 -10.220 1.00 93.44 89 ARG A C 1
ATOM 654 O O . ARG A 1 89 ? 12.329 -2.079 -10.108 1.00 93.44 89 ARG A O 1
ATOM 661 N N . ARG A 1 90 ? 10.980 -0.365 -9.578 1.00 93.81 90 ARG A N 1
ATOM 662 C CA . ARG A 1 90 ? 10.086 -1.166 -8.719 1.00 93.81 90 ARG A CA 1
ATOM 663 C C . ARG A 1 90 ? 9.346 -2.240 -9.510 1.00 93.81 90 ARG A C 1
ATOM 665 O O . ARG A 1 90 ? 9.254 -3.364 -9.040 1.00 93.81 90 ARG A O 1
ATOM 672 N N . PHE A 1 91 ? 8.860 -1.915 -10.703 1.00 95.12 91 PHE A N 1
ATOM 673 C CA . PHE A 1 91 ? 8.162 -2.870 -11.563 1.00 95.12 91 PHE A CA 1
ATOM 674 C C . PHE A 1 91 ? 9.074 -4.016 -11.997 1.00 95.12 91 PHE A C 1
ATOM 676 O O . PHE A 1 91 ? 8.676 -5.170 -11.894 1.00 95.12 91 PHE A O 1
ATOM 683 N N . ARG A 1 92 ? 10.331 -3.723 -12.348 1.00 93.69 92 ARG A N 1
ATOM 684 C CA . ARG A 1 92 ? 11.328 -4.763 -12.644 1.00 93.69 92 ARG A CA 1
ATOM 685 C C . ARG A 1 92 ? 11.609 -5.655 -11.438 1.00 93.69 92 ARG A C 1
ATOM 687 O O . ARG A 1 92 ? 11.783 -6.855 -11.601 1.00 93.69 92 ARG A O 1
ATOM 694 N N . LEU A 1 93 ? 11.647 -5.092 -10.228 1.00 93.25 93 LEU A N 1
ATOM 695 C CA . LEU A 1 93 ? 11.787 -5.892 -9.007 1.00 93.25 93 LEU A CA 1
ATOM 696 C C . LEU A 1 93 ? 10.568 -6.796 -8.768 1.00 93.25 93 LEU A C 1
ATOM 698 O O . LEU A 1 93 ? 10.743 -7.926 -8.325 1.00 93.25 93 LEU A O 1
ATOM 702 N N . ILE A 1 94 ? 9.356 -6.331 -9.088 1.00 93.50 94 ILE A N 1
ATOM 703 C CA . ILE A 1 94 ? 8.132 -7.143 -9.006 1.00 93.50 94 ILE A CA 1
ATOM 704 C C . ILE A 1 94 ? 8.176 -8.287 -10.026 1.00 93.50 94 ILE A C 1
ATOM 706 O O . ILE A 1 94 ? 7.878 -9.420 -9.663 1.00 93.50 94 ILE A O 1
ATOM 710 N N . GLU A 1 95 ? 8.611 -8.039 -11.264 1.00 92.69 95 GLU A N 1
ATOM 711 C CA . GLU A 1 95 ? 8.788 -9.110 -12.256 1.00 92.69 95 GLU A CA 1
ATOM 712 C C . GLU A 1 95 ? 9.855 -10.122 -11.840 1.00 92.69 95 GLU A C 1
ATOM 714 O O . GLU A 1 95 ? 9.607 -11.324 -11.893 1.00 92.69 95 GLU A O 1
ATOM 719 N N . ARG A 1 96 ? 11.002 -9.653 -11.331 1.00 91.06 96 ARG A N 1
ATOM 720 C CA . ARG A 1 96 ? 12.055 -10.525 -10.783 1.00 91.06 96 ARG A CA 1
ATOM 721 C C . ARG A 1 96 ? 11.577 -11.374 -9.607 1.00 91.06 96 ARG A C 1
ATOM 723 O O . ARG A 1 96 ? 12.103 -12.459 -9.405 1.00 91.06 96 ARG A O 1
ATOM 730 N N . ALA A 1 97 ? 10.606 -10.887 -8.839 1.00 90.94 97 ALA A N 1
ATOM 731 C CA . ALA A 1 97 ? 10.005 -11.616 -7.727 1.00 90.94 97 ALA A CA 1
ATOM 732 C C . ALA A 1 97 ? 8.876 -12.576 -8.152 1.00 90.94 97 ALA A C 1
ATOM 734 O O . ALA A 1 97 ? 8.207 -13.129 -7.279 1.00 90.94 97 ALA A O 1
ATOM 735 N N . GLY A 1 98 ? 8.634 -12.757 -9.457 1.00 88.19 98 GLY A N 1
ATOM 736 C CA . GLY A 1 98 ? 7.597 -13.648 -9.989 1.00 88.19 98 GLY A CA 1
ATOM 737 C C . GLY A 1 98 ? 6.227 -12.985 -10.175 1.00 88.19 98 GLY A C 1
ATOM 738 O O . GLY A 1 98 ? 5.202 -13.664 -10.189 1.00 88.19 98 GLY A O 1
ATOM 739 N N . GLY A 1 99 ? 6.184 -11.656 -10.301 1.00 89.75 99 GLY A N 1
ATOM 740 C CA . GLY A 1 99 ? 4.968 -10.894 -10.591 1.00 89.75 99 GLY A CA 1
ATOM 741 C C . GLY A 1 99 ? 4.199 -10.442 -9.339 1.00 89.75 99 GLY A C 1
ATOM 742 O O . GLY A 1 99 ? 4.749 -10.404 -8.238 1.00 89.75 99 GLY A O 1
ATOM 743 N N . PRO A 1 100 ? 2.911 -10.069 -9.462 1.00 89.50 100 PRO A N 1
ATOM 744 C CA . PRO A 1 100 ? 2.160 -9.410 -8.385 1.00 89.50 100 PRO A CA 1
ATOM 745 C C . PRO A 1 100 ? 1.883 -10.307 -7.168 1.00 89.50 100 PRO A C 1
ATOM 747 O O . PRO A 1 100 ? 1.580 -9.788 -6.095 1.00 89.50 100 PRO A O 1
ATOM 750 N N . ALA A 1 101 ? 1.980 -11.632 -7.322 1.00 87.38 101 ALA A N 1
ATOM 751 C CA . ALA A 1 101 ? 1.891 -12.591 -6.218 1.00 87.38 101 ALA A CA 1
ATOM 752 C C . ALA A 1 101 ? 3.191 -12.672 -5.398 1.00 87.38 101 ALA A C 1
ATOM 754 O O . ALA A 1 101 ? 3.167 -13.143 -4.264 1.00 87.38 101 ALA A O 1
ATOM 755 N N . LEU A 1 102 ? 4.304 -12.186 -5.962 1.00 89.00 102 LEU A N 1
ATOM 756 C CA . LEU A 1 102 ? 5.631 -12.149 -5.354 1.00 89.00 102 LEU A CA 1
ATOM 757 C C . LEU A 1 102 ? 6.089 -13.501 -4.743 1.00 89.00 102 LEU A C 1
ATOM 759 O O . LEU A 1 102 ? 6.556 -13.507 -3.598 1.00 89.00 102 LEU A O 1
ATOM 763 N N . PRO A 1 103 ? 5.976 -14.650 -5.448 1.00 89.25 103 PRO A N 1
ATOM 764 C CA . PRO A 1 103 ? 6.406 -15.952 -4.916 1.00 89.25 103 PRO A CA 1
ATOM 765 C C . PRO A 1 103 ? 7.877 -15.947 -4.480 1.00 89.25 103 PRO A C 1
ATOM 767 O O . PRO A 1 103 ? 8.219 -16.450 -3.407 1.00 89.25 103 PRO A O 1
ATOM 770 N N . ASP A 1 104 ? 8.727 -15.265 -5.247 1.00 89.12 104 ASP A N 1
ATOM 771 C CA . ASP A 1 104 ? 10.162 -15.168 -5.004 1.00 89.12 104 ASP A CA 1
ATOM 772 C C . ASP A 1 104 ? 10.531 -13.912 -4.208 1.00 89.12 104 ASP A C 1
ATOM 774 O O . ASP A 1 104 ? 11.694 -13.525 -4.139 1.00 89.12 104 ASP A O 1
ATOM 778 N N . PHE A 1 105 ? 9.575 -13.279 -3.510 1.00 88.00 105 PHE A N 1
ATOM 779 C CA . PHE A 1 105 ? 9.886 -12.170 -2.598 1.00 88.00 105 PHE A CA 1
ATOM 780 C C . PHE A 1 105 ? 10.983 -12.569 -1.608 1.00 88.00 105 PHE A C 1
ATOM 782 O O . PHE A 1 105 ? 11.843 -11.761 -1.277 1.00 88.00 105 PHE A O 1
ATOM 789 N N . ARG A 1 106 ? 10.946 -13.839 -1.167 1.00 86.50 106 ARG A N 1
ATOM 790 C CA . ARG A 1 106 ? 12.035 -14.702 -0.653 1.00 86.50 106 ARG A CA 1
ATOM 791 C C . ARG A 1 106 ? 13.479 -14.267 -0.935 1.00 86.50 106 ARG A C 1
ATOM 793 O O . ARG A 1 106 ? 14.263 -14.007 -0.024 1.00 86.50 106 ARG A O 1
ATOM 800 N N . SER A 1 107 ? 13.798 -14.264 -2.217 1.00 88.19 107 SER A N 1
ATOM 801 C CA . SER A 1 107 ? 15.161 -14.313 -2.736 1.00 88.19 107 SER A CA 1
ATOM 802 C C . SER A 1 107 ? 15.770 -12.930 -2.943 1.00 88.19 107 SER A C 1
ATOM 804 O O . SER A 1 107 ? 16.979 -12.813 -3.130 1.00 88.19 107 SER A O 1
ATOM 806 N N . LEU A 1 108 ? 14.953 -11.875 -2.877 1.00 88.88 108 LEU A N 1
ATOM 807 C CA . LEU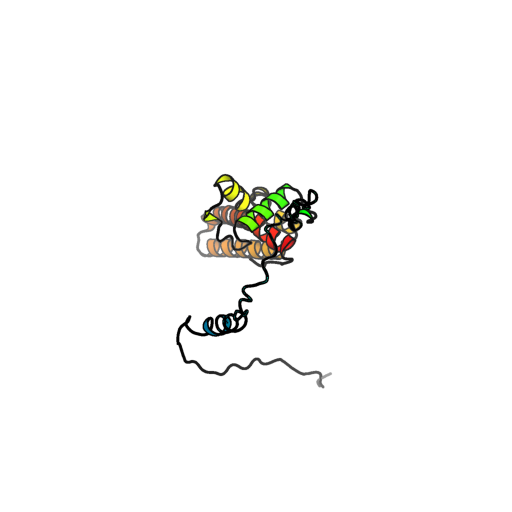 A 1 108 ? 15.420 -10.505 -3.035 1.00 88.88 108 LEU A CA 1
ATOM 808 C C . LEU A 1 108 ? 16.304 -10.055 -1.852 1.00 88.88 108 LEU A C 1
ATOM 810 O O . LEU A 1 108 ? 16.025 -10.399 -0.698 1.00 88.88 108 LEU A O 1
ATOM 814 N N . PRO A 1 109 ? 17.316 -9.201 -2.093 1.00 92.00 109 PRO A N 1
ATOM 815 C CA . PRO A 1 109 ? 18.077 -8.537 -1.038 1.00 92.00 109 PRO A CA 1
ATOM 816 C C . PRO A 1 109 ? 17.172 -7.728 -0.098 1.00 92.00 109 PRO A C 1
ATOM 818 O O . PRO A 1 109 ? 16.232 -7.066 -0.540 1.00 92.00 109 PRO A O 1
ATOM 821 N N . ALA A 1 110 ? 17.484 -7.697 1.202 1.00 88.75 110 ALA A N 1
ATOM 822 C CA . ALA A 1 110 ? 16.645 -7.052 2.225 1.00 88.75 110 ALA A CA 1
ATOM 823 C C . ALA A 1 110 ? 16.278 -5.586 1.908 1.00 88.75 110 ALA A C 1
ATOM 825 O O . ALA A 1 110 ? 15.141 -5.164 2.121 1.00 88.75 110 ALA A O 1
ATOM 826 N N . LYS A 1 111 ? 17.210 -4.816 1.334 1.00 88.62 111 LYS A N 1
ATOM 827 C CA . LYS A 1 111 ? 16.975 -3.421 0.929 1.00 88.62 111 LYS A CA 1
ATOM 828 C C . LYS A 1 111 ? 15.942 -3.301 -0.196 1.00 88.62 111 LYS A C 1
ATOM 830 O O . LYS A 1 111 ? 15.077 -2.427 -0.155 1.00 88.62 111 LYS A O 1
ATOM 835 N N . GLU A 1 112 ? 16.025 -4.176 -1.194 1.00 90.69 112 GLU A N 1
ATOM 836 C CA . GLU A 1 112 ? 15.092 -4.198 -2.326 1.00 90.69 112 GLU A CA 1
ATOM 837 C C . GLU A 1 112 ? 13.710 -4.658 -1.879 1.00 90.69 112 GLU A C 1
ATOM 839 O O . GLU A 1 112 ? 12.708 -4.054 -2.254 1.00 90.69 112 GLU A O 1
ATOM 844 N N . ARG A 1 113 ? 13.664 -5.654 -0.990 1.00 89.75 113 ARG A N 1
ATOM 845 C CA . ARG A 1 113 ? 12.433 -6.111 -0.343 1.00 89.75 113 ARG A CA 1
ATOM 846 C C . ARG A 1 113 ? 11.726 -4.995 0.388 1.00 89.75 113 ARG A C 1
ATOM 848 O O . ARG A 1 113 ? 10.538 -4.798 0.169 1.00 89.75 113 ARG A O 1
ATOM 855 N N . PHE A 1 114 ? 12.445 -4.262 1.234 1.00 88.94 114 PHE A N 1
ATOM 856 C CA . PHE A 1 114 ? 11.854 -3.174 1.998 1.00 88.94 114 PHE A CA 1
ATOM 857 C C . PHE A 1 114 ? 11.322 -2.073 1.073 1.00 88.94 114 PHE A C 1
ATOM 859 O O . PHE A 1 114 ? 10.190 -1.640 1.239 1.00 88.94 114 PHE A O 1
ATOM 866 N N . GLY A 1 115 ? 12.078 -1.678 0.042 1.00 88.56 115 GLY A N 1
ATOM 867 C CA . GLY A 1 115 ? 11.628 -0.663 -0.918 1.00 88.56 115 GLY A CA 1
ATOM 868 C C . GLY A 1 115 ? 10.508 -1.114 -1.870 1.00 88.56 115 GLY A C 1
ATOM 869 O O . GLY A 1 115 ? 9.780 -0.264 -2.392 1.00 88.56 115 GLY A O 1
ATOM 870 N N . LEU A 1 116 ? 10.380 -2.422 -2.121 1.00 91.31 116 LEU A N 1
ATOM 871 C CA . LEU A 1 116 ? 9.287 -3.019 -2.894 1.00 91.31 116 LEU A CA 1
ATOM 872 C C . LEU A 1 116 ? 8.038 -3.204 -2.039 1.00 91.31 116 LEU A C 1
ATOM 874 O O . LEU A 1 116 ? 6.936 -2.980 -2.529 1.00 91.31 116 LEU A O 1
ATOM 878 N N . ASN A 1 117 ? 8.202 -3.593 -0.781 1.00 91.31 117 ASN A N 1
ATOM 879 C CA . ASN A 1 117 ? 7.094 -3.801 0.133 1.00 91.31 117 ASN A CA 1
ATOM 880 C C . ASN A 1 117 ? 6.547 -2.454 0.599 1.00 91.31 117 ASN A C 1
ATOM 882 O O . ASN A 1 117 ? 5.381 -2.175 0.390 1.00 91.31 117 ASN A O 1
ATOM 886 N N . PHE A 1 118 ? 7.389 -1.565 1.119 1.00 93.38 118 PHE A N 1
ATOM 887 C CA . PHE A 1 118 ? 6.942 -0.349 1.783 1.00 93.38 118 PHE A CA 1
ATOM 888 C C . PHE A 1 118 ? 7.051 0.900 0.901 1.00 93.38 118 PHE A C 1
ATOM 890 O O . PHE A 1 118 ? 8.105 1.221 0.343 1.00 93.38 118 PHE A O 1
ATOM 897 N N . ASN A 1 119 ? 5.960 1.659 0.810 1.00 95.81 119 ASN A N 1
ATOM 898 C CA . ASN A 1 119 ? 5.920 2.955 0.143 1.00 95.81 119 ASN A CA 1
ATOM 899 C C . ASN A 1 119 ? 5.654 4.080 1.152 1.00 95.81 119 ASN A C 1
ATOM 901 O O . ASN A 1 119 ? 4.532 4.269 1.616 1.00 95.81 119 ASN A O 1
ATOM 905 N N . PHE A 1 120 ? 6.696 4.862 1.441 1.00 94.75 120 PHE A N 1
ATOM 906 C CA . PHE A 1 120 ? 6.645 5.961 2.408 1.00 94.75 120 PHE A CA 1
ATOM 907 C C . PHE A 1 120 ? 5.580 7.012 2.087 1.00 94.75 120 PHE A C 1
ATOM 909 O O . PHE A 1 120 ? 4.890 7.472 2.987 1.00 94.75 120 PHE A O 1
ATOM 916 N N . LEU A 1 121 ? 5.396 7.377 0.816 1.00 93.94 121 LEU A N 1
ATOM 917 C CA . LEU A 1 121 ? 4.391 8.382 0.457 1.00 93.94 121 LEU A CA 1
ATOM 918 C C . LEU A 1 121 ? 2.976 7.855 0.708 1.00 93.94 121 LEU A C 1
ATOM 920 O O . LEU A 1 121 ? 2.138 8.570 1.244 1.00 93.94 121 LEU A O 1
ATOM 924 N N . ALA A 1 122 ? 2.721 6.590 0.383 1.00 94.44 122 ALA A N 1
ATOM 925 C CA . ALA A 1 122 ? 1.439 5.968 0.686 1.00 94.44 122 ALA A CA 1
ATOM 926 C C . ALA A 1 122 ? 1.197 5.813 2.197 1.00 94.44 122 ALA A C 1
ATOM 928 O O . ALA A 1 122 ? 0.047 5.853 2.615 1.00 94.44 122 ALA A O 1
ATOM 929 N N . PHE A 1 123 ? 2.247 5.683 3.012 1.00 95.06 123 PHE A N 1
ATOM 930 C CA . PHE A 1 123 ? 2.109 5.652 4.468 1.00 95.06 123 PHE A CA 1
ATOM 931 C C . PHE A 1 123 ? 1.557 6.974 5.022 1.00 95.06 123 PHE A C 1
ATOM 933 O O . PHE A 1 123 ? 0.586 6.970 5.768 1.00 95.06 123 PHE A O 1
ATOM 940 N N . PHE A 1 124 ? 2.138 8.111 4.627 1.00 93.75 124 PHE A N 1
ATOM 941 C CA . PHE A 1 124 ? 1.741 9.418 5.167 1.00 93.75 124 PHE A CA 1
ATOM 942 C C . PHE A 1 124 ? 0.490 10.000 4.502 1.00 93.75 124 PHE A C 1
ATOM 944 O O . PHE A 1 124 ? -0.320 10.638 5.167 1.00 93.75 124 PHE A O 1
ATOM 951 N N . PHE A 1 125 ? 0.319 9.784 3.196 1.00 94.06 125 PHE A N 1
ATOM 952 C CA . PHE A 1 125 ? -0.775 10.382 2.423 1.00 94.06 125 PHE A CA 1
ATOM 953 C C . PHE A 1 125 ? -1.949 9.418 2.174 1.00 94.06 125 PHE A C 1
ATOM 955 O O . PHE A 1 125 ? -2.975 9.838 1.634 1.00 94.06 125 PHE A O 1
ATOM 962 N N . GLY A 1 126 ? -1.808 8.136 2.541 1.00 92.94 126 GLY A N 1
ATOM 963 C CA . GLY A 1 126 ? -2.864 7.117 2.557 1.00 92.94 126 GLY A CA 1
ATOM 964 C C . GLY A 1 126 ? -3.800 7.146 1.337 1.00 92.94 126 GLY A C 1
ATOM 965 O O . GLY A 1 126 ? -3.339 6.952 0.204 1.00 92.94 126 GLY A O 1
ATOM 966 N N . PRO A 1 127 ? -5.109 7.401 1.531 1.00 94.19 127 PRO A N 1
ATOM 967 C CA . PRO A 1 127 ? -6.095 7.395 0.451 1.00 94.19 127 PRO A CA 1
ATOM 968 C C . PRO A 1 127 ? -5.825 8.457 -0.621 1.00 94.19 127 PRO A C 1
ATOM 970 O O . PRO A 1 127 ? -6.009 8.176 -1.804 1.00 94.19 127 PRO A O 1
ATOM 973 N N . ILE A 1 128 ? -5.336 9.648 -0.252 1.00 96.38 128 ILE A N 1
ATOM 974 C CA . ILE A 1 128 ? -5.068 10.739 -1.207 1.00 96.38 128 ILE A CA 1
ATOM 975 C C . ILE A 1 128 ? -3.994 10.306 -2.209 1.00 96.38 128 ILE A C 1
ATOM 977 O O . ILE A 1 128 ? -4.146 10.495 -3.416 1.00 96.38 128 ILE A O 1
ATOM 981 N N . TYR A 1 129 ? -2.941 9.640 -1.731 1.00 96.38 129 TYR A N 1
ATOM 982 C CA . TYR A 1 129 ? -1.910 9.076 -2.602 1.00 96.38 129 TYR A CA 1
ATOM 983 C C . TYR A 1 129 ? -2.482 8.075 -3.609 1.00 96.38 129 TYR A C 1
ATOM 985 O O . TYR A 1 129 ? -2.141 8.105 -4.794 1.00 96.38 129 TYR A O 1
ATOM 993 N N . TYR A 1 130 ? -3.364 7.188 -3.145 1.00 96.19 130 TYR A N 1
ATOM 994 C CA . TYR A 1 130 ? -4.002 6.192 -4.001 1.00 96.19 130 TYR A CA 1
ATOM 995 C C . TYR A 1 130 ? -4.904 6.844 -5.045 1.00 96.19 130 TYR A C 1
ATOM 997 O O . TYR A 1 130 ? -4.863 6.438 -6.205 1.00 96.19 130 TYR A O 1
ATOM 1005 N N . LEU A 1 131 ? -5.658 7.880 -4.676 1.00 96.06 131 LEU A N 1
ATOM 1006 C CA . LEU A 1 131 ? -6.481 8.646 -5.612 1.00 96.06 131 LEU A CA 1
ATOM 1007 C C . LEU A 1 131 ? -5.627 9.304 -6.704 1.00 96.06 131 LEU A C 1
ATOM 1009 O O . LEU A 1 131 ? -5.939 9.141 -7.881 1.00 96.06 131 LEU A O 1
ATOM 1013 N N . ILE A 1 132 ? -4.497 9.926 -6.349 1.00 95.75 132 ILE A N 1
ATOM 1014 C CA . ILE A 1 132 ? -3.548 10.511 -7.318 1.00 95.75 132 ILE A CA 1
ATOM 1015 C C . ILE A 1 132 ? -2.972 9.435 -8.250 1.00 95.75 132 ILE A C 1
ATOM 1017 O O . ILE A 1 132 ? -2.827 9.646 -9.452 1.00 95.75 132 ILE A O 1
ATOM 1021 N N . LYS A 1 133 ? -2.675 8.239 -7.726 1.00 93.88 133 LYS A N 1
ATOM 1022 C CA . LYS A 1 133 ? -2.257 7.089 -8.544 1.00 93.88 133 LYS A CA 1
ATOM 1023 C C . LYS A 1 133 ? -3.399 6.458 -9.348 1.00 93.88 133 LYS A C 1
ATOM 1025 O O . LYS A 1 133 ? -3.160 5.564 -10.166 1.00 93.88 133 LYS A O 1
ATOM 1030 N N . GLY A 1 134 ? -4.632 6.916 -9.141 1.00 93.56 134 GLY A N 1
ATOM 1031 C CA . GLY A 1 134 ? -5.870 6.398 -9.711 1.00 93.56 134 GLY A CA 1
ATOM 1032 C C . GLY A 1 134 ? -6.170 4.956 -9.295 1.00 93.56 134 GLY A C 1
ATOM 1033 O O . GLY A 1 134 ? -6.659 4.180 -10.112 1.00 93.56 134 GLY A O 1
ATOM 1034 N N . LEU A 1 135 ? -5.836 4.600 -8.055 1.00 95.56 135 LEU A N 1
ATOM 1035 C CA . LEU A 1 135 ? -6.186 3.364 -7.349 1.00 95.56 135 LEU A CA 1
ATOM 1036 C C . LEU A 1 135 ? -7.437 3.593 -6.475 1.00 95.56 135 LEU A C 1
ATOM 1038 O O . LEU A 1 135 ? -7.468 3.248 -5.293 1.00 95.56 135 LEU A O 1
ATOM 1042 N N . TRP A 1 136 ? -8.465 4.231 -7.042 1.00 94.75 136 TRP A N 1
ATOM 1043 C CA . TRP A 1 136 ? -9.620 4.734 -6.289 1.00 94.75 136 TRP A CA 1
ATOM 1044 C C . TRP A 1 136 ? -10.436 3.626 -5.608 1.00 94.75 136 TRP A C 1
ATOM 1046 O O . TRP A 1 136 ? -10.919 3.826 -4.498 1.00 94.75 136 TRP A O 1
ATOM 1056 N N . ARG A 1 137 ? -10.536 2.440 -6.224 1.00 94.62 137 ARG A N 1
ATOM 1057 C CA . ARG A 1 137 ? -11.266 1.289 -5.663 1.00 94.62 137 ARG A CA 1
ATOM 1058 C C . ARG A 1 137 ? -10.674 0.843 -4.330 1.00 94.62 137 ARG A C 1
ATOM 1060 O O . ARG A 1 137 ? -11.390 0.765 -3.339 1.00 94.62 137 ARG A O 1
ATOM 1067 N N . GLN A 1 138 ? -9.359 0.632 -4.288 1.00 94.75 138 GLN A N 1
ATOM 1068 C CA . GLN A 1 138 ? -8.656 0.275 -3.054 1.00 94.75 138 GLN A CA 1
ATOM 1069 C C . GLN A 1 138 ? -8.711 1.395 -2.017 1.00 94.75 138 GLN A C 1
ATOM 1071 O O . GLN A 1 138 ? -8.869 1.102 -0.839 1.00 94.75 138 GLN A O 1
ATOM 1076 N N . ALA A 1 139 ? -8.630 2.664 -2.436 1.00 95.06 139 ALA A N 1
ATOM 1077 C CA . ALA A 1 139 ? -8.772 3.788 -1.510 1.00 95.06 139 ALA A CA 1
ATOM 1078 C C . ALA A 1 139 ? -10.131 3.766 -0.793 1.00 95.06 139 ALA A C 1
ATOM 1080 O O . ALA A 1 139 ? -10.190 3.887 0.428 1.00 95.06 139 ALA A O 1
ATOM 1081 N N . VAL A 1 140 ? -11.221 3.553 -1.536 1.00 95.69 140 VAL A N 1
ATOM 1082 C CA . VAL A 1 140 ? -12.569 3.460 -0.958 1.00 95.69 140 VAL A CA 1
ATOM 1083 C C . VAL A 1 140 ? -12.694 2.238 -0.050 1.00 95.69 140 VAL A C 1
ATOM 1085 O O . VAL A 1 140 ? -13.165 2.372 1.076 1.00 95.69 140 VAL A O 1
ATOM 1088 N N . VAL A 1 141 ? -12.233 1.064 -0.496 1.00 96.06 141 VAL A N 1
ATOM 1089 C CA . VAL A 1 141 ? -12.317 -0.179 0.289 1.00 96.06 141 VAL A CA 1
ATOM 1090 C C . VAL A 1 141 ? -11.526 -0.070 1.591 1.00 96.06 141 VAL A C 1
ATOM 1092 O O . VAL A 1 141 ? -12.069 -0.336 2.658 1.00 96.06 141 VAL A O 1
ATOM 1095 N N . TYR A 1 142 ? -10.266 0.361 1.540 1.00 95.19 142 TYR A N 1
ATOM 1096 C CA . TYR A 1 142 ? -9.433 0.466 2.739 1.00 95.19 142 TYR A CA 1
ATOM 1097 C C . TYR A 1 142 ? -9.952 1.531 3.704 1.00 95.19 142 TYR A C 1
ATOM 1099 O O . TYR A 1 142 ? -9.898 1.324 4.914 1.00 95.19 142 TYR A O 1
ATOM 1107 N N . LEU A 1 143 ? -10.491 2.644 3.194 1.00 94.88 143 LEU A N 1
ATOM 1108 C CA . LEU A 1 143 ? -11.129 3.656 4.034 1.00 94.88 143 LEU A CA 1
ATOM 1109 C C . LEU A 1 143 ? -12.399 3.114 4.705 1.00 94.88 143 LEU A C 1
ATOM 1111 O O . LEU A 1 143 ? -12.570 3.293 5.908 1.00 94.88 143 LEU A O 1
ATOM 1115 N N . ALA A 1 144 ? -13.256 2.411 3.963 1.00 95.62 144 ALA A N 1
ATOM 1116 C CA . ALA A 1 144 ? -14.458 1.793 4.516 1.00 95.62 144 ALA A CA 1
ATOM 1117 C C . ALA A 1 144 ? -14.114 0.742 5.584 1.00 95.62 144 ALA A C 1
ATOM 1119 O O . ALA A 1 144 ? -14.700 0.753 6.665 1.00 95.62 144 ALA A O 1
ATOM 1120 N N . CYS A 1 145 ? -13.116 -0.111 5.329 1.00 95.25 145 CYS A N 1
ATOM 1121 C CA . CYS A 1 145 ? -12.612 -1.070 6.313 1.00 95.25 145 CYS A CA 1
ATOM 1122 C C . CYS A 1 145 ? -12.052 -0.376 7.561 1.00 95.25 145 CYS A C 1
ATOM 1124 O O . CYS A 1 145 ? -12.295 -0.845 8.669 1.00 95.25 145 CYS A O 1
ATOM 1126 N N . ALA A 1 146 ? -11.335 0.740 7.401 1.00 94.19 146 ALA A N 1
ATOM 1127 C CA . ALA A 1 146 ? -10.806 1.512 8.522 1.00 94.19 146 ALA A CA 1
ATOM 1128 C C . ALA A 1 146 ? -11.926 2.069 9.409 1.00 94.19 146 ALA A C 1
ATOM 1130 O O . ALA A 1 146 ? -11.893 1.885 10.623 1.00 94.19 146 ALA A O 1
ATOM 1131 N N . VAL A 1 147 ? -12.937 2.701 8.803 1.00 94.62 147 VAL A N 1
ATOM 1132 C CA . VAL A 1 147 ? -14.098 3.243 9.525 1.00 94.62 147 VAL A CA 1
ATOM 1133 C C . VAL A 1 147 ? -14.862 2.124 10.230 1.00 94.62 147 VAL A C 1
ATOM 1135 O O . VAL A 1 147 ? -15.153 2.244 11.416 1.00 94.62 147 VAL A O 1
ATOM 1138 N N . ALA A 1 148 ? -15.130 1.012 9.540 1.00 95.00 148 ALA A N 1
ATOM 1139 C CA . ALA A 1 148 ? -15.802 -0.139 10.134 1.00 95.00 148 ALA A CA 1
ATOM 1140 C C . ALA A 1 148 ? -15.023 -0.705 11.333 1.00 95.00 148 ALA A C 1
ATOM 1142 O O . ALA A 1 148 ? -15.616 -0.984 12.371 1.00 95.00 148 ALA A O 1
ATOM 1143 N N . LEU A 1 149 ? -13.696 -0.825 11.222 1.00 94.56 149 LEU A N 1
ATOM 1144 C CA . LEU A 1 149 ? -12.851 -1.336 12.300 1.00 94.56 149 LEU A CA 1
ATOM 1145 C C . LEU A 1 149 ? -12.845 -0.407 13.523 1.00 94.56 149 LEU A C 1
ATOM 1147 O O . LEU A 1 149 ? -12.929 -0.889 14.650 1.00 94.56 149 LEU A O 1
ATOM 1151 N N . VAL A 1 150 ? -12.803 0.912 13.312 1.00 93.75 150 VAL A N 1
ATOM 1152 C CA . VAL A 1 150 ? -12.928 1.893 14.403 1.00 93.75 150 VAL A CA 1
ATOM 1153 C C . VAL A 1 150 ? -14.289 1.769 15.086 1.00 93.75 150 VAL A C 1
ATOM 1155 O O . VAL A 1 150 ? -14.339 1.663 16.307 1.00 93.75 150 VAL A O 1
ATOM 1158 N N . MET A 1 151 ? -15.380 1.703 14.318 1.00 93.50 151 MET A N 1
ATOM 1159 C CA . MET A 1 151 ? -16.730 1.541 14.872 1.00 93.50 151 MET A CA 1
ATOM 1160 C C . MET A 1 151 ? -16.856 0.270 15.719 1.00 93.50 151 MET A C 1
ATOM 1162 O O . MET A 1 151 ? -17.422 0.314 16.806 1.00 93.50 151 MET A O 1
ATOM 1166 N N . VAL A 1 152 ? -16.297 -0.854 15.259 1.00 93.81 152 VAL A N 1
ATOM 1167 C CA . VAL A 1 152 ? -16.283 -2.109 16.028 1.00 93.81 152 VAL A CA 1
ATOM 1168 C C . VAL A 1 152 ? -15.522 -1.940 17.344 1.00 93.81 152 VAL A C 1
ATOM 1170 O O . VAL A 1 152 ? -16.011 -2.370 18.385 1.00 93.81 152 VAL A O 1
ATOM 1173 N N . PHE A 1 153 ? -14.357 -1.288 17.333 1.00 93.44 153 PHE A N 1
ATOM 1174 C CA . PHE A 1 153 ? -13.594 -1.052 18.561 1.00 93.44 153 PHE A CA 1
ATOM 1175 C C . PHE A 1 153 ? -14.331 -0.148 19.547 1.00 93.44 153 PHE A C 1
ATOM 1177 O O . PHE A 1 153 ? -14.337 -0.456 20.736 1.00 93.44 153 PHE A O 1
ATOM 1184 N N . GLU A 1 154 ? -14.996 0.908 19.081 1.00 92.50 154 GLU A N 1
ATOM 1185 C CA . GLU A 1 154 ? -15.820 1.763 19.946 1.00 92.50 154 GLU A CA 1
ATOM 1186 C C . GLU A 1 154 ? -16.979 0.978 20.577 1.00 92.50 154 GLU A C 1
ATOM 1188 O O . GLU A 1 154 ? -17.171 1.023 21.792 1.00 92.50 154 GLU A O 1
ATOM 1193 N N . LEU A 1 155 ? -17.698 0.171 19.786 1.00 93.50 155 LEU A N 1
ATOM 1194 C CA . LEU A 1 155 ? -18.813 -0.651 20.276 1.00 93.50 155 LEU A CA 1
ATOM 1195 C C . LEU A 1 155 ? -18.381 -1.708 21.306 1.00 93.50 155 LEU A C 1
ATOM 1197 O O . LEU A 1 155 ? -19.172 -2.084 22.166 1.00 93.50 155 LEU A O 1
ATOM 1201 N N . MET A 1 156 ? -17.134 -2.180 21.238 1.00 94.25 156 MET A N 1
ATOM 1202 C CA . MET A 1 156 ? -16.566 -3.147 22.185 1.00 94.25 156 MET A CA 1
ATOM 1203 C C . MET A 1 156 ? -15.909 -2.490 23.413 1.00 94.25 156 MET A C 1
ATOM 1205 O O . MET A 1 156 ? -15.327 -3.196 24.235 1.00 94.25 156 MET A O 1
ATOM 1209 N N . GLY A 1 157 ? -15.949 -1.158 23.543 1.00 91.06 157 GLY A N 1
ATOM 1210 C CA . GLY A 1 157 ? -15.258 -0.432 24.619 1.00 91.06 157 GLY A CA 1
ATOM 1211 C C . GLY A 1 157 ? -13.728 -0.407 24.473 1.00 91.06 157 GLY A C 1
ATOM 1212 O O . GLY A 1 157 ? -13.006 -0.123 25.425 1.00 91.06 157 GLY A O 1
ATOM 1213 N N . LEU A 1 158 ? -13.218 -0.699 23.275 1.00 91.25 158 LEU A N 1
ATOM 1214 C CA . LEU A 1 158 ? -11.799 -0.754 22.914 1.00 91.25 158 LEU A CA 1
ATOM 1215 C C . LEU A 1 158 ? -11.318 0.520 22.194 1.00 91.25 158 LEU A C 1
ATOM 1217 O O . LEU A 1 158 ? -10.269 0.499 21.548 1.00 91.25 158 LEU A O 1
ATOM 1221 N N . GLY A 1 159 ? -12.034 1.644 22.320 1.00 84.81 159 GLY A N 1
ATOM 1222 C CA . GLY A 1 159 ? -11.728 2.913 21.637 1.00 84.81 159 GLY A CA 1
ATOM 1223 C C . GLY A 1 159 ? -10.298 3.433 21.857 1.00 84.81 159 GLY A C 1
ATOM 1224 O O . GLY A 1 159 ? -9.707 4.056 20.976 1.00 84.81 159 GLY A O 1
ATOM 1225 N N . GLN A 1 160 ? -9.648 3.071 22.970 1.00 85.94 160 GLN A N 1
ATOM 1226 C CA . GLN A 1 160 ? -8.224 3.365 23.205 1.00 85.94 160 GLN A CA 1
ATOM 1227 C C . GLN A 1 160 ? -7.284 2.816 22.110 1.00 85.94 160 GLN A C 1
ATOM 1229 O O . GLN A 1 160 ? -6.233 3.402 21.843 1.00 85.94 160 GLN A O 1
ATOM 1234 N N . PHE A 1 161 ? -7.676 1.738 21.423 1.00 86.75 161 PHE A N 1
ATOM 1235 C CA . PHE A 1 161 ? -6.930 1.148 20.310 1.00 86.75 161 PHE A CA 1
ATOM 1236 C C . PHE A 1 161 ? -7.267 1.771 18.947 1.00 86.75 161 PHE A C 1
ATOM 1238 O O . PHE A 1 161 ? -6.563 1.502 17.971 1.00 86.75 161 PHE A O 1
ATOM 1245 N N . ALA A 1 162 ? -8.274 2.649 18.855 1.00 82.94 162 ALA A N 1
ATOM 1246 C CA . ALA A 1 162 ? -8.667 3.299 17.602 1.00 82.94 162 ALA A CA 1
ATOM 1247 C C . ALA A 1 162 ? -7.518 4.116 16.982 1.00 82.94 162 ALA A C 1
ATOM 1249 O O . ALA A 1 162 ? -7.349 4.139 15.764 1.00 82.94 162 ALA A O 1
ATOM 1250 N N . ARG A 1 163 ? -6.641 4.706 17.809 1.00 82.44 163 ARG A N 1
ATOM 1251 C CA . ARG A 1 163 ? -5.417 5.380 17.330 1.00 82.44 163 ARG A CA 1
ATOM 1252 C C . ARG A 1 163 ? -4.458 4.412 16.623 1.00 82.44 163 ARG A C 1
ATOM 1254 O O . ARG A 1 163 ? -3.845 4.778 15.624 1.00 82.44 163 ARG A O 1
ATOM 1261 N N . GLY A 1 164 ? -4.368 3.167 17.097 1.00 89.38 164 GLY A N 1
ATOM 1262 C CA . GLY A 1 164 ? -3.576 2.101 16.477 1.00 89.38 164 GLY A CA 1
ATOM 1263 C C . GLY A 1 164 ? -4.097 1.690 15.098 1.00 89.38 164 GLY A C 1
ATOM 1264 O O . GLY A 1 164 ? -3.303 1.392 14.205 1.00 89.38 164 GLY A O 1
ATOM 1265 N N . VAL A 1 165 ? -5.419 1.754 14.892 1.00 90.38 165 VAL A N 1
ATOM 1266 C CA . VAL A 1 165 ? -6.054 1.454 13.598 1.00 90.38 165 VAL A CA 1
ATOM 1267 C C . VAL A 1 165 ? -5.541 2.388 12.506 1.00 90.38 165 VAL A C 1
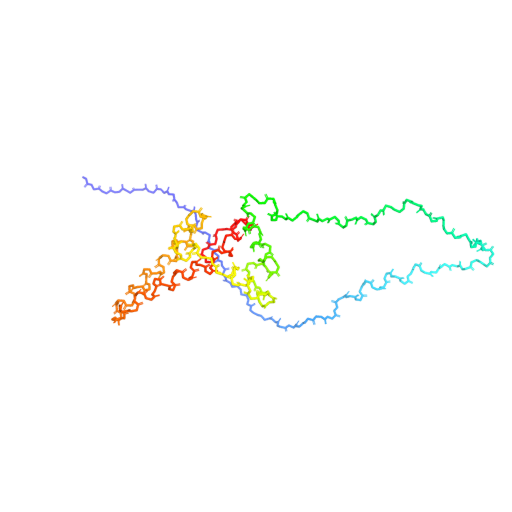ATOM 1269 O O . VAL A 1 165 ? -5.215 1.918 11.419 1.00 90.38 165 VAL A O 1
ATOM 1272 N N . GLY A 1 166 ? -5.385 3.683 12.799 1.00 90.25 166 GLY A N 1
ATOM 1273 C CA . GLY A 1 166 ? -4.840 4.651 11.843 1.00 90.25 166 GLY A CA 1
ATOM 1274 C C . GLY A 1 166 ? -3.456 4.250 11.319 1.00 90.25 166 GLY A C 1
ATOM 1275 O O . GLY A 1 166 ? -3.242 4.209 10.107 1.00 90.25 166 GLY A O 1
ATOM 1276 N N . TYR A 1 167 ? -2.540 3.869 12.216 1.00 92.31 167 TYR A N 1
ATOM 1277 C CA . TYR A 1 167 ? -1.202 3.400 11.837 1.00 92.31 167 TYR A CA 1
ATOM 1278 C C . TYR A 1 167 ? -1.235 2.076 11.065 1.00 92.31 167 TYR A C 1
ATOM 1280 O O . TYR A 1 167 ? -0.499 1.915 10.091 1.00 92.31 167 TYR A O 1
ATOM 1288 N N . GLY A 1 168 ? -2.104 1.140 11.461 1.00 94.19 168 GLY A N 1
ATOM 1289 C CA . GLY A 1 168 ? -2.283 -0.130 10.755 1.00 94.19 168 GLY A CA 1
ATOM 1290 C C . GLY A 1 168 ? -2.797 0.069 9.328 1.00 94.19 168 GLY A C 1
ATOM 1291 O O . GLY A 1 168 ? -2.252 -0.489 8.379 1.00 94.19 168 GLY A O 1
ATOM 1292 N N . VAL A 1 169 ? -3.794 0.934 9.153 1.00 94.44 169 VAL A N 1
ATOM 1293 C CA . VAL A 1 169 ? -4.355 1.275 7.840 1.00 94.44 169 VAL A CA 1
ATOM 1294 C C . VAL A 1 169 ? -3.316 1.994 6.978 1.00 94.44 169 VAL A C 1
ATOM 1296 O O . VAL A 1 169 ? -3.134 1.630 5.816 1.00 94.44 169 VAL A O 1
ATOM 1299 N N . ALA A 1 170 ? -2.573 2.952 7.542 1.00 94.69 170 ALA A N 1
ATOM 1300 C CA . ALA A 1 170 ? -1.453 3.602 6.861 1.00 94.69 170 ALA A CA 1
ATOM 1301 C C . ALA A 1 170 ? -0.398 2.585 6.389 1.00 94.69 170 ALA A C 1
ATOM 1303 O O . ALA A 1 170 ? 0.082 2.660 5.254 1.00 94.69 170 ALA A O 1
ATOM 1304 N N . ALA A 1 171 ? -0.079 1.585 7.217 1.00 95.38 171 ALA A N 1
ATOM 1305 C CA . ALA A 1 171 ? 0.821 0.500 6.843 1.00 95.38 171 ALA A CA 1
ATOM 1306 C C . ALA A 1 171 ? 0.259 -0.347 5.689 1.00 95.38 171 ALA A C 1
ATOM 1308 O O . ALA A 1 171 ? 0.996 -0.634 4.749 1.00 95.38 171 ALA A O 1
ATOM 1309 N N . VAL A 1 172 ? -1.037 -0.682 5.686 1.00 95.50 172 VAL A N 1
ATOM 1310 C CA . VAL A 1 172 ? -1.676 -1.407 4.568 1.00 95.50 172 VAL A CA 1
ATOM 1311 C C . VAL A 1 172 ? -1.566 -0.618 3.261 1.00 95.50 172 VAL A C 1
ATOM 1313 O O . VAL A 1 172 ? -1.145 -1.174 2.241 1.00 95.50 172 VAL A O 1
ATOM 1316 N N . TYR A 1 173 ? -1.866 0.685 3.287 1.00 96.00 173 TYR A N 1
ATOM 1317 C CA . TYR A 1 173 ? -1.682 1.561 2.127 1.00 96.00 173 TYR A CA 1
ATOM 1318 C C . TYR A 1 173 ? -0.232 1.532 1.631 1.00 96.00 173 TYR A C 1
ATOM 1320 O O . TYR A 1 173 ? 0.006 1.353 0.432 1.00 96.00 173 TYR A O 1
ATOM 1328 N N . ALA A 1 174 ? 0.736 1.653 2.538 1.00 96.25 174 ALA A N 1
ATOM 1329 C CA . ALA A 1 174 ? 2.158 1.622 2.217 1.00 96.25 174 ALA A CA 1
ATOM 1330 C C . ALA A 1 174 ? 2.604 0.293 1.597 1.00 96.25 174 ALA A C 1
ATOM 1332 O O . ALA A 1 174 ? 3.302 0.304 0.583 1.00 96.25 174 ALA A O 1
ATOM 1333 N N . MET A 1 175 ? 2.176 -0.827 2.185 1.00 94.38 175 MET A N 1
ATOM 1334 C CA . MET A 1 175 ? 2.583 -2.181 1.803 1.00 94.38 175 MET A CA 1
ATOM 1335 C C . MET A 1 175 ? 2.016 -2.612 0.446 1.00 94.38 175 MET A C 1
ATOM 1337 O O . MET A 1 175 ? 2.650 -3.335 -0.324 1.00 94.38 175 MET A O 1
ATOM 1341 N N . ARG A 1 176 ? 0.792 -2.175 0.130 1.00 94.69 176 ARG A N 1
ATOM 1342 C CA . ARG A 1 176 ? 0.091 -2.579 -1.098 1.00 94.69 176 ARG A CA 1
ATOM 1343 C C . ARG A 1 176 ? 0.399 -1.677 -2.291 1.00 94.69 176 ARG A C 1
ATOM 1345 O O . ARG A 1 176 ? 0.298 -2.135 -3.427 1.00 94.69 176 ARG A O 1
ATOM 1352 N N . ALA A 1 177 ? 0.833 -0.433 -2.067 1.00 95.31 177 ALA A N 1
ATOM 1353 C CA . ALA A 1 177 ? 0.896 0.599 -3.108 1.00 95.31 177 ALA A CA 1
ATOM 1354 C C . ALA A 1 177 ? 1.705 0.179 -4.339 1.00 95.31 177 ALA A C 1
ATOM 1356 O O . ALA A 1 177 ? 1.295 0.429 -5.473 1.00 95.31 177 ALA A O 1
ATOM 1357 N N . ASN A 1 178 ? 2.857 -0.457 -4.120 1.00 95.62 178 ASN A N 1
ATOM 1358 C CA . ASN A 1 178 ? 3.770 -0.797 -5.203 1.00 95.62 178 ASN A CA 1
ATOM 1359 C C . ASN A 1 178 ? 3.198 -1.900 -6.106 1.00 95.62 178 ASN A C 1
ATOM 1361 O O . ASN A 1 178 ? 3.223 -1.759 -7.328 1.00 95.62 178 ASN A O 1
ATOM 1365 N N . VAL A 1 179 ? 2.622 -2.949 -5.509 1.00 94.94 179 VAL A N 1
ATOM 1366 C CA . VAL A 1 179 ? 1.982 -4.055 -6.241 1.00 94.94 179 VAL A CA 1
ATOM 1367 C C . VAL A 1 179 ? 0.699 -3.588 -6.919 1.00 94.94 179 VAL A C 1
ATOM 1369 O O . VAL A 1 179 ? 0.485 -3.878 -8.092 1.00 94.94 179 VAL A O 1
ATOM 1372 N N . SER A 1 180 ? -0.137 -2.818 -6.224 1.00 95.44 180 SER A N 1
ATOM 1373 C CA . SER A 1 180 ? -1.372 -2.273 -6.790 1.00 95.44 180 SER A CA 1
ATOM 1374 C C . SER A 1 180 ? -1.115 -1.409 -8.017 1.00 95.44 180 SER A C 1
ATOM 1376 O O . SER A 1 180 ? -1.784 -1.547 -9.040 1.00 95.44 180 SER A O 1
ATOM 1378 N N . TYR A 1 181 ? -0.113 -0.534 -7.933 1.00 95.81 181 TYR A N 1
ATOM 1379 C CA . TYR A 1 181 ? 0.242 0.330 -9.046 1.00 95.81 181 TYR A CA 1
ATOM 1380 C C . TYR A 1 181 ? 0.866 -0.453 -10.208 1.00 95.81 181 TYR A C 1
ATOM 1382 O O . TYR A 1 181 ? 0.584 -0.135 -11.360 1.00 95.81 181 TYR A O 1
ATOM 1390 N N . TYR A 1 182 ? 1.639 -1.511 -9.928 1.00 95.44 182 TYR A N 1
ATOM 1391 C CA . TYR A 1 182 ? 2.111 -2.442 -10.958 1.00 95.44 182 TYR A CA 1
ATOM 1392 C C . TYR A 1 182 ? 0.945 -3.120 -11.682 1.00 95.44 182 TYR A C 1
ATOM 1394 O O . TYR A 1 182 ? 0.880 -3.060 -12.904 1.00 95.44 182 TYR A O 1
ATOM 1402 N N . ARG A 1 183 ? -0.020 -3.693 -10.947 1.00 94.50 183 ARG A N 1
ATOM 1403 C CA . ARG A 1 183 ? -1.206 -4.332 -11.546 1.00 94.50 183 ARG A CA 1
ATOM 1404 C C . ARG A 1 183 ? -1.960 -3.366 -12.454 1.00 94.50 183 ARG A C 1
ATOM 1406 O O . ARG A 1 183 ? -2.318 -3.719 -13.569 1.00 94.50 183 ARG A O 1
ATOM 1413 N N . LYS A 1 184 ? -2.118 -2.120 -12.014 1.00 94.81 184 LYS A N 1
ATOM 1414 C CA . LYS A 1 184 ? -2.764 -1.089 -12.821 1.00 94.81 184 LYS A CA 1
ATOM 1415 C C . LYS A 1 184 ? -1.997 -0.745 -14.092 1.00 94.81 184 LYS A C 1
ATOM 1417 O O . LYS A 1 184 ? -2.585 -0.698 -15.164 1.00 94.81 184 LYS A O 1
ATOM 1422 N N . VAL A 1 185 ? -0.710 -0.432 -13.970 1.00 94.38 185 VAL A N 1
ATOM 1423 C CA . VAL A 1 185 ? 0.059 0.142 -15.082 1.00 94.38 185 VAL A CA 1
ATOM 1424 C C . VAL A 1 185 ? 0.557 -0.927 -16.051 1.00 94.38 185 VAL A C 1
ATOM 1426 O O . VAL A 1 185 ? 0.614 -0.673 -17.247 1.00 94.38 185 VAL A O 1
ATOM 1429 N N . VAL A 1 186 ? 0.926 -2.102 -15.542 1.00 93.38 186 VAL A N 1
ATOM 1430 C CA . VAL A 1 186 ? 1.523 -3.182 -16.339 1.00 93.38 186 VAL A CA 1
ATOM 1431 C C . VAL A 1 186 ? 0.468 -4.176 -16.812 1.00 93.38 186 VAL A C 1
ATOM 1433 O O . VAL A 1 186 ? 0.520 -4.599 -17.961 1.00 93.38 186 VAL A O 1
ATOM 1436 N N . LEU A 1 187 ? -0.503 -4.526 -15.960 1.00 92.62 187 LEU A N 1
ATOM 1437 C CA . LEU A 1 187 ? -1.543 -5.508 -16.306 1.00 92.62 187 LEU A CA 1
ATOM 1438 C C . LEU A 1 187 ? -2.845 -4.861 -16.800 1.00 92.62 187 LEU A C 1
ATOM 1440 O O . LEU A 1 187 ? -3.702 -5.558 -17.326 1.00 92.62 187 LEU A O 1
ATOM 1444 N N . GLY A 1 188 ? -3.010 -3.543 -16.639 1.00 91.00 188 GLY A N 1
ATOM 1445 C CA . GLY A 1 188 ? -4.255 -2.848 -16.984 1.00 91.00 188 GLY A CA 1
ATOM 1446 C C . GLY A 1 188 ? -5.405 -3.105 -16.002 1.00 91.00 188 GLY A C 1
ATOM 1447 O O . GLY A 1 188 ? -6.547 -2.744 -16.282 1.00 91.00 188 GLY A O 1
ATOM 1448 N N . ASP A 1 189 ? -5.119 -3.701 -14.842 1.00 90.62 189 ASP A N 1
ATOM 1449 C CA . ASP A 1 189 ? -6.130 -4.099 -13.864 1.00 90.62 189 ASP A CA 1
ATOM 1450 C C . ASP A 1 189 ? -6.562 -2.943 -12.951 1.00 90.62 189 ASP A C 1
ATOM 1452 O O . ASP A 1 189 ? -5.771 -2.100 -12.530 1.00 90.62 189 ASP A O 1
ATOM 1456 N N . ALA A 1 190 ? -7.819 -2.969 -12.510 1.00 88.19 190 ALA A N 1
ATOM 1457 C CA . ALA A 1 190 ? -8.322 -2.094 -11.449 1.00 88.19 190 ALA A CA 1
ATOM 1458 C C . ALA A 1 190 ? -8.640 -2.919 -10.187 1.00 88.19 190 ALA A C 1
ATOM 1460 O O . ALA A 1 190 ? -9.809 -3.272 -9.974 1.00 88.19 190 ALA A O 1
ATOM 1461 N N . PRO A 1 191 ? -7.622 -3.262 -9.368 1.00 86.19 191 PRO A N 1
ATOM 1462 C CA . PRO A 1 191 ? -7.797 -4.153 -8.230 1.00 86.19 191 PRO A CA 1
ATOM 1463 C C . PRO A 1 191 ? -8.723 -3.547 -7.174 1.00 86.19 191 PRO A C 1
ATOM 1465 O O . PRO A 1 191 ? -8.694 -2.345 -6.919 1.00 86.19 191 PRO A O 1
ATOM 1468 N N . TRP A 1 192 ? -9.525 -4.405 -6.547 1.00 87.50 192 TRP A N 1
ATOM 1469 C CA . TRP A 1 192 ? -10.318 -4.065 -5.361 1.00 87.50 192 TRP A CA 1
ATOM 1470 C C .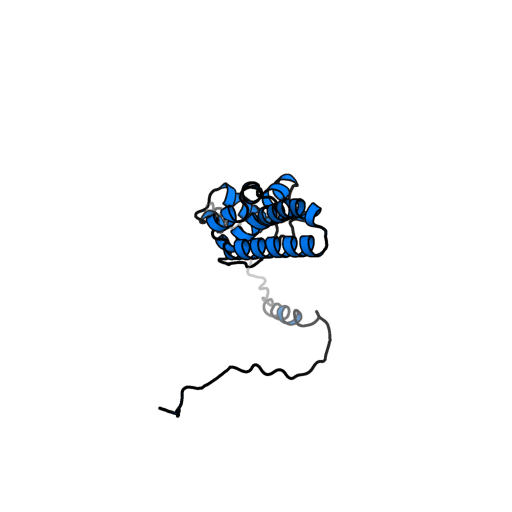 TRP A 1 192 ? -9.540 -4.294 -4.058 1.00 87.50 192 TRP A C 1
ATOM 1472 O O . TRP A 1 192 ? -9.788 -3.596 -3.079 1.00 87.50 192 TRP A O 1
ATOM 1482 N N . PHE A 1 193 ? -8.565 -5.213 -4.084 1.00 78.50 193 PHE A N 1
ATOM 1483 C CA . PHE A 1 193 ? -7.702 -5.597 -2.964 1.00 78.50 193 PHE A CA 1
ATOM 1484 C C . PHE A 1 193 ? -6.246 -5.725 -3.406 1.00 78.50 193 PHE A C 1
ATOM 1486 O O . PHE A 1 193 ? -5.952 -6.276 -4.494 1.00 78.50 193 PHE A O 1
#

Secondary structure (DSSP, 8-state):
------------------------------SSGGGSSTTSSSS------TT------PPP--S----S--------GGGGSSS-HHHHHHHHHHHHTTSTT-GGGGGS-HHHHHHHH--HHHHHHHHHHHHHTT-HHHHHHHHHHHHHHHHHHHHTT-GGGHHHHHHHHHHHHHHHHHHHHHHHHHH------

Sequence (193 aa):
MRAGAIERIVGAPVLWRSTGPADSLRSPRAAWGRLRQDASTLKGLSVSDPYNSPGTAAPPVSPYAPPAAALQATPDPISRLAVSETWKRRFRLIERAGGPALPDFRSLPAKERFGLNFNFLAFFFGPIYYLIKGLWRQAVVYLACAVALVMVFELMGLGQFARGVGYGVAAVYAMRANVSYYRKVVLGDAPWF

Radius of gyration: 32.05 Å; chains: 1; bounding box: 99×59×79 Å